Protein AF-B1KE44-F1 (afdb_monomer_lite)

Secondary structure (DSSP, 8-state):
----------HHHHTTSHHHHHHHHHHSSS-HHHHHHHHHHHHHS--SSSHHHHHHHHHHHHS---S-HHHHHHHHHHHHHHHHTT-GGGHHHHHHHHHH---HHHHHHHHHHHHHH-S---PPPP-TT--HHHHHHHHHHHHHT----HHHHHH--TT-BHHHHHHHH-S-SEEEEEEEEEEETTTEEEEEEEEEEEETTTEEEEEEEETTEEEEEEEEEPPS---TTS-HHHHHHHHHHH-S-HHHHHHHHHHHHHHT---HHHHHHHHHHHHHTTT---HHHHHHHHHHHHHHHHT--GGGHHHHHHHHHH-S-HHHHHHHHHHHTT--S-SPPP---

Foldseek 3Di:
DPPPPPPDQDCVVLVVQLVSLQLLLLLLFPDLVSLQVSLQLLLLPPDLDCNSLLSLLVSLVPDDPDPDVSNVNSSLSSLNSLLSSLDLQCLVSLVVCLVPDPDPSSVVSSVNSNVSNDDDDDHHDDCPPPDSVVSNVVSLVQQQPFDFDLVQLVVDDFFDFPRNVCVRRNHANAKGWFWFWDQDPPVGTDIFIWIKGHHPQHWIWTFGQDSSTTTTHDTFGQPPADCVPPDPVLSVLLSQCLYPRLVSVLVSLVVLLVVLVQPVSSLSSLLLSLLVRLRGPDPSNLVSNLSSLVSNLSNLALLSLVSLVVSLVDRNRPSNNVSSVVSSVSHDNPDNHRDHD

pLDDT: mean 88.68, std 12.03, range [31.0, 98.69]

Sequence (341 aa):
MLILLLVTFSTMSLAVEPRNVVFGLLLVSDNAADNKLAAKDLYHLPPESPELLDLAAWVLINSELENNGEQEDTLAWLAKALGASKQVRYRELLLELQSKTSSKKLRRYIKDALKEIGDGQGEAVDLTDFDAEQVKKELTELAANAQVSKKEFLQLSVGASLEDVLTELGQPNSVGQYVRTSFRPFLGNVRLQNLRISYLNAGSMEFSLDKNVWVLKNAYTQSEIDTTDVDPTELALVSQLLSSDYNLVRKSAREAIATKLSNTAALDQVAQRIWELKDIEDKGMGDAMAWLCKVLASSGNGRYHDVLNKIYEQAGNKKIAKYAKSSKRKLSRTEPSFQVQ

Organism: Shewanella woodyi (strain ATCC 51908 / MS32) (NCBI:txid392500)

Structure (mmCIF, N/CA/C/O backbone):
data_AF-B1KE44-F1
#
_entry.id   AF-B1KE44-F1
#
loop_
_atom_site.group_PDB
_atom_site.id
_atom_site.type_symbol
_atom_site.label_atom_id
_atom_site.label_alt_id
_atom_site.label_comp_id
_atom_site.label_asym_id
_atom_site.label_entity_id
_atom_site.label_seq_id
_atom_site.pdbx_PDB_ins_code
_atom_site.Cartn_x
_atom_site.Cartn_y
_atom_site.Cartn_z
_atom_site.occupancy
_atom_site.B_iso_or_equiv
_atom_site.auth_seq_id
_atom_site.auth_comp_id
_atom_site.auth_asym_id
_atom_site.auth_atom_id
_atom_site.pdbx_PDB_model_num
ATOM 1 N N . MET A 1 1 ? 7.254 10.903 45.702 1.00 37.34 1 MET A N 1
ATOM 2 C CA . MET A 1 1 ? 7.995 11.279 44.484 1.00 37.34 1 MET A CA 1
ATOM 3 C C . MET A 1 1 ? 7.489 10.366 43.383 1.00 37.34 1 MET A C 1
ATOM 5 O O . MET A 1 1 ? 7.896 9.215 43.329 1.00 37.34 1 MET A O 1
ATOM 9 N N . LEU A 1 2 ? 6.471 10.817 42.648 1.00 31.81 2 LEU A N 1
ATOM 10 C CA . LEU A 1 2 ? 5.897 10.069 41.532 1.00 31.81 2 LEU A CA 1
ATOM 11 C C . LEU A 1 2 ? 6.915 10.174 40.391 1.00 31.81 2 LEU A C 1
ATOM 13 O O . LEU A 1 2 ? 7.190 11.281 39.933 1.00 31.81 2 LEU A O 1
ATOM 17 N N . ILE A 1 3 ? 7.553 9.066 40.019 1.00 31.00 3 ILE A N 1
ATOM 18 C CA . ILE A 1 3 ? 8.381 9.025 38.813 1.00 31.00 3 ILE A CA 1
ATOM 19 C C . ILE A 1 3 ? 7.388 9.075 37.655 1.00 31.00 3 ILE A C 1
ATOM 21 O O . ILE A 1 3 ? 6.742 8.077 37.351 1.00 31.00 3 ILE A O 1
ATOM 25 N N . LEU A 1 4 ? 7.207 10.266 37.087 1.00 31.47 4 LEU A N 1
ATOM 26 C CA . LEU A 1 4 ? 6.503 10.450 35.828 1.00 31.47 4 LEU A CA 1
ATOM 27 C C . LEU A 1 4 ? 7.424 9.864 34.753 1.00 31.47 4 LEU A C 1
ATOM 29 O O . LEU A 1 4 ? 8.394 10.497 34.338 1.00 31.47 4 LEU A O 1
ATOM 33 N N . LEU A 1 5 ? 7.204 8.597 34.411 1.00 32.28 5 LEU A N 1
ATOM 34 C CA . LEU A 1 5 ? 7.915 7.952 33.320 1.00 32.28 5 LEU A CA 1
ATOM 35 C C . LEU A 1 5 ? 7.296 8.510 32.035 1.00 32.28 5 LEU A C 1
ATOM 37 O O . LEU A 1 5 ? 6.268 8.027 31.580 1.00 32.28 5 LEU A O 1
ATOM 41 N N . LEU A 1 6 ? 7.872 9.594 31.513 1.00 34.56 6 LEU A N 1
ATOM 42 C CA . LEU A 1 6 ? 7.569 10.095 30.175 1.00 34.56 6 LEU A CA 1
ATOM 43 C C . LEU A 1 6 ? 7.938 8.982 29.189 1.00 34.56 6 LEU A C 1
ATOM 45 O O . LEU A 1 6 ? 9.108 8.810 28.847 1.00 34.56 6 LEU A O 1
ATOM 49 N N . VAL A 1 7 ? 6.954 8.178 28.791 1.00 41.16 7 VAL A N 1
ATOM 50 C CA . VAL A 1 7 ? 7.103 7.220 27.697 1.00 41.16 7 VAL A CA 1
ATOM 51 C C . VAL A 1 7 ? 7.095 8.047 26.418 1.00 41.16 7 VAL A C 1
ATOM 53 O O . VAL A 1 7 ? 6.053 8.272 25.812 1.00 41.16 7 VAL A O 1
ATOM 56 N N . THR A 1 8 ? 8.256 8.574 26.031 1.00 50.22 8 THR A N 1
ATOM 57 C CA . THR A 1 8 ? 8.411 9.163 24.702 1.00 50.22 8 THR A CA 1
ATOM 58 C C . THR A 1 8 ? 8.223 8.042 23.693 1.00 50.22 8 THR A C 1
ATOM 60 O O . THR A 1 8 ? 8.936 7.036 23.761 1.00 50.22 8 THR A O 1
ATOM 63 N N . PHE A 1 9 ? 7.255 8.196 22.789 1.00 57.06 9 PHE A N 1
ATOM 64 C CA . PHE A 1 9 ? 7.053 7.272 21.681 1.00 57.06 9 PHE A CA 1
ATOM 65 C C . PHE A 1 9 ? 8.395 7.067 20.973 1.00 57.06 9 PHE A C 1
ATOM 67 O O . PHE A 1 9 ? 8.995 8.021 20.485 1.00 57.06 9 PHE A O 1
ATOM 74 N N . SER A 1 10 ? 8.911 5.841 20.988 1.00 62.12 10 SER A N 1
ATOM 75 C CA . SER A 1 10 ? 10.172 5.509 20.336 1.00 62.12 10 SER A CA 1
ATOM 76 C C . SER A 1 10 ? 9.853 4.578 19.189 1.00 62.12 10 SER A C 1
ATOM 78 O O . SER A 1 10 ? 9.343 3.488 19.401 1.00 62.12 10 SER A O 1
ATOM 80 N N . THR A 1 11 ? 10.165 4.948 17.957 1.00 58.16 11 THR A N 1
ATOM 81 C CA . THR A 1 11 ? 9.978 4.039 16.813 1.00 58.16 11 THR A CA 1
ATOM 82 C C . THR A 1 11 ? 10.780 2.744 16.930 1.00 58.16 11 THR A C 1
ATOM 84 O O . THR A 1 11 ? 10.431 1.751 16.293 1.00 58.16 11 THR A O 1
ATOM 87 N N . MET A 1 12 ? 11.794 2.701 17.803 1.00 60.69 12 MET A N 1
ATOM 88 C CA . MET A 1 12 ? 12.496 1.469 18.163 1.00 60.69 12 MET A CA 1
ATOM 89 C C . MET A 1 12 ? 11.562 0.413 18.771 1.00 60.69 12 MET A C 1
ATOM 91 O O . MET A 1 12 ? 11.812 -0.772 18.572 1.00 60.69 12 MET A O 1
ATOM 95 N N . SER A 1 13 ? 10.481 0.794 19.467 1.00 67.44 13 SER A N 1
ATOM 96 C CA . SER A 1 13 ? 9.507 -0.179 19.982 1.00 67.44 13 SER A CA 1
ATOM 97 C C . SER A 1 13 ? 8.550 -0.691 18.903 1.00 67.44 13 SER A C 1
ATOM 99 O O . SER A 1 13 ? 8.162 -1.854 18.960 1.00 67.44 13 SER A O 1
ATOM 101 N N . LEU A 1 14 ? 8.255 0.097 17.857 1.00 72.38 14 LEU A N 1
ATOM 102 C CA . LEU A 1 14 ? 7.553 -0.412 16.668 1.00 72.38 14 LEU A CA 1
ATOM 103 C C . LEU A 1 14 ? 8.389 -1.458 15.921 1.00 72.38 14 LEU A C 1
ATOM 105 O O . LEU A 1 14 ? 7.839 -2.410 15.381 1.00 72.38 14 LEU A O 1
ATOM 109 N N . ALA A 1 15 ? 9.712 -1.299 15.886 1.00 74.44 15 ALA A N 1
ATOM 110 C CA . ALA A 1 15 ? 10.601 -2.194 15.149 1.00 74.44 15 ALA A CA 1
ATOM 111 C C . ALA A 1 15 ? 10.808 -3.569 15.814 1.00 74.44 15 ALA A C 1
ATOM 113 O O . ALA A 1 15 ? 11.364 -4.462 15.174 1.00 74.44 15 ALA A O 1
ATOM 114 N N . VAL A 1 16 ? 10.362 -3.756 17.066 1.00 80.38 16 VAL A N 1
ATOM 115 C CA . VAL A 1 16 ? 10.451 -5.044 17.782 1.00 80.38 16 VAL A CA 1
ATOM 116 C C . VAL A 1 16 ? 9.678 -6.135 17.044 1.00 80.38 16 VAL A C 1
ATOM 118 O O . VAL A 1 16 ? 10.157 -7.261 16.931 1.00 80.38 16 VAL A O 1
ATOM 121 N N . GLU A 1 17 ? 8.512 -5.794 16.499 1.00 86.06 17 GLU A N 1
ATOM 122 C CA . GLU A 1 17 ? 7.715 -6.695 15.673 1.00 86.06 17 GLU A CA 1
ATOM 123 C C . GLU A 1 17 ? 7.819 -6.262 14.206 1.00 86.06 17 GLU A C 1
ATOM 125 O O . GLU A 1 17 ? 7.324 -5.189 13.848 1.00 86.06 17 GLU A O 1
ATOM 130 N N . PRO A 1 18 ? 8.395 -7.081 13.306 1.00 87.56 18 PRO A N 1
ATOM 131 C CA . PRO A 1 18 ? 8.590 -6.677 11.917 1.00 87.56 18 PRO A CA 1
ATOM 132 C C . PRO A 1 18 ? 7.303 -6.249 11.205 1.00 87.56 18 PRO A C 1
ATOM 134 O O . PRO A 1 18 ? 7.313 -5.322 10.393 1.00 87.56 18 PRO A O 1
ATOM 137 N N . ARG A 1 19 ? 6.181 -6.884 11.560 1.00 92.62 19 ARG A N 1
ATOM 138 C CA . ARG A 1 19 ? 4.838 -6.544 11.086 1.00 92.62 19 ARG A CA 1
ATOM 139 C C . ARG A 1 19 ? 4.460 -5.087 11.381 1.00 92.62 19 ARG A C 1
ATOM 141 O O . ARG A 1 19 ? 3.804 -4.455 10.550 1.00 92.62 19 ARG A O 1
ATOM 148 N N . ASN A 1 20 ? 4.870 -4.543 12.524 1.00 92.12 20 ASN A N 1
ATOM 149 C CA . ASN A 1 20 ? 4.471 -3.202 12.940 1.00 92.12 20 ASN A CA 1
ATOM 150 C C . ASN A 1 20 ? 5.127 -2.115 12.089 1.00 92.12 20 ASN A C 1
ATOM 152 O O . ASN A 1 20 ? 4.510 -1.080 11.855 1.00 92.12 20 ASN A O 1
ATOM 156 N N . VAL A 1 21 ? 6.306 -2.375 11.521 1.00 91.25 21 VAL A N 1
ATOM 157 C CA . VAL A 1 21 ? 6.917 -1.482 10.526 1.00 91.25 21 VAL A CA 1
ATOM 158 C C . VAL A 1 21 ? 6.076 -1.443 9.247 1.00 91.25 21 VAL A C 1
ATOM 160 O O . VAL A 1 21 ? 5.762 -0.363 8.747 1.00 91.25 21 VAL A O 1
ATOM 163 N N . VAL A 1 22 ? 5.633 -2.604 8.750 1.00 94.75 22 VAL A N 1
ATOM 164 C CA . VAL A 1 22 ? 4.806 -2.710 7.533 1.00 94.75 22 VAL A CA 1
ATOM 165 C C . VAL A 1 22 ? 3.495 -1.938 7.676 1.00 94.75 22 VAL A C 1
ATOM 167 O O . VAL A 1 22 ? 3.142 -1.134 6.810 1.00 94.75 22 VAL A O 1
ATOM 170 N N . PHE A 1 23 ? 2.768 -2.155 8.771 1.00 95.94 23 PHE A N 1
ATOM 171 C CA . PHE A 1 23 ? 1.489 -1.479 8.990 1.00 95.94 23 PHE A CA 1
ATOM 172 C C . PHE A 1 23 ? 1.649 -0.044 9.491 1.00 95.94 23 PHE A C 1
ATOM 174 O O . PHE A 1 23 ? 0.801 0.790 9.184 1.00 95.94 23 PHE A O 1
ATOM 181 N N . GLY A 1 24 ? 2.763 0.281 10.149 1.00 94.50 24 GLY A N 1
ATOM 182 C CA . GLY A 1 24 ? 3.144 1.653 10.467 1.00 94.50 24 GLY A CA 1
ATOM 183 C C . GLY A 1 24 ? 3.327 2.492 9.204 1.00 94.50 24 GLY A C 1
ATOM 184 O O . GLY A 1 24 ? 2.716 3.552 9.092 1.00 94.50 24 GLY A O 1
ATOM 185 N N . LEU A 1 25 ? 4.064 1.981 8.209 1.00 93.00 25 LEU A N 1
ATOM 186 C CA . LEU A 1 25 ? 4.240 2.632 6.900 1.00 93.00 25 LEU A CA 1
ATOM 187 C C . LEU A 1 25 ? 2.903 2.871 6.183 1.00 93.00 25 LEU A C 1
ATOM 189 O O . LEU A 1 25 ? 2.696 3.923 5.582 1.00 93.00 25 LEU A O 1
ATOM 193 N N . LEU A 1 26 ? 1.972 1.917 6.272 1.00 94.88 26 LEU A N 1
ATOM 194 C CA . LEU A 1 26 ? 0.623 2.072 5.724 1.00 94.88 26 LEU A CA 1
ATOM 195 C C . LEU A 1 26 ? -0.211 3.118 6.480 1.00 94.88 26 LEU A C 1
ATOM 197 O O . LEU A 1 26 ? -1.025 3.797 5.857 1.00 94.88 26 LEU A O 1
ATOM 201 N N . LEU A 1 27 ? -0.037 3.264 7.797 1.00 94.75 27 LEU A N 1
ATOM 202 C CA . LEU A 1 27 ? -0.735 4.273 8.604 1.00 94.75 27 LEU A CA 1
ATOM 203 C C . LEU A 1 27 ? -0.241 5.696 8.324 1.00 94.75 27 LEU A C 1
ATOM 205 O O . LEU A 1 27 ? -1.063 6.600 8.256 1.00 94.75 27 LEU A O 1
ATOM 209 N N . VAL A 1 28 ? 1.065 5.894 8.122 1.00 91.69 28 VAL A N 1
ATOM 210 C CA . VAL A 1 28 ? 1.658 7.216 7.810 1.00 91.69 28 VAL A CA 1
ATOM 211 C C . VAL A 1 28 ? 1.646 7.564 6.315 1.00 91.69 28 VAL A C 1
ATOM 213 O O . VAL A 1 28 ? 2.171 8.602 5.905 1.00 91.69 28 VAL A O 1
ATOM 216 N N . SER A 1 29 ? 1.086 6.685 5.480 1.00 89.75 29 SER A N 1
ATOM 217 C CA . SER A 1 29 ? 0.874 6.950 4.056 1.00 89.75 29 SER A CA 1
ATOM 218 C C . SER A 1 29 ? -0.165 8.055 3.874 1.00 89.75 29 SER A C 1
ATOM 220 O O . SER A 1 29 ? -1.203 8.051 4.533 1.00 89.75 29 SER A O 1
ATOM 222 N N . ASP A 1 30 ? 0.050 8.936 2.897 1.00 86.12 30 ASP A N 1
ATOM 223 C CA . ASP A 1 30 ? -0.909 9.991 2.531 1.00 86.12 30 ASP A CA 1
ATOM 224 C C . ASP A 1 30 ? -2.118 9.429 1.740 1.00 86.12 30 ASP A C 1
ATOM 226 O O . ASP A 1 30 ? -2.941 10.165 1.191 1.00 86.12 30 ASP A O 1
ATOM 230 N N . ASN A 1 31 ? -2.217 8.100 1.626 1.00 85.94 31 ASN A N 1
ATOM 231 C CA . ASN A 1 31 ? -3.275 7.387 0.928 1.00 85.94 31 ASN A CA 1
ATOM 232 C C . ASN A 1 31 ? -4.273 6.766 1.917 1.00 85.94 31 ASN A C 1
ATOM 234 O O . ASN A 1 31 ? -4.004 5.738 2.542 1.00 85.94 31 ASN A O 1
ATOM 238 N N . ALA A 1 32 ? -5.487 7.318 1.949 1.00 89.00 32 ALA A N 1
ATOM 239 C CA . ALA A 1 32 ? -6.596 6.852 2.785 1.00 89.00 32 ALA A CA 1
ATOM 240 C C . ALA A 1 32 ? -6.859 5.342 2.688 1.00 89.00 32 ALA A C 1
ATOM 242 O O . ALA A 1 32 ? -7.257 4.697 3.663 1.00 89.00 32 ALA A O 1
ATOM 243 N N . ALA A 1 33 ? -6.669 4.758 1.505 1.00 88.62 33 ALA A N 1
ATOM 244 C CA . ALA A 1 33 ? -6.924 3.347 1.294 1.00 88.62 33 ALA A CA 1
ATOM 245 C C . ALA A 1 33 ? -5.797 2.456 1.864 1.00 88.62 33 ALA A C 1
ATOM 247 O O . ALA A 1 33 ? -6.080 1.322 2.254 1.00 88.62 33 ALA A O 1
ATOM 248 N N . ASP A 1 34 ? -4.567 2.970 1.978 1.00 92.56 34 ASP A N 1
ATOM 249 C CA . ASP A 1 34 ? -3.465 2.296 2.677 1.00 92.56 34 ASP A CA 1
ATOM 250 C C . ASP A 1 34 ? -3.706 2.334 4.189 1.00 92.56 34 ASP A C 1
ATOM 252 O O . ASP A 1 34 ? -3.675 1.286 4.839 1.00 92.56 34 ASP A O 1
ATOM 256 N N . ASN A 1 35 ? -4.094 3.495 4.738 1.00 94.44 35 ASN A N 1
ATOM 257 C CA . ASN A 1 35 ? -4.435 3.598 6.162 1.00 94.44 35 ASN A CA 1
ATOM 258 C C . ASN A 1 35 ? -5.587 2.646 6.520 1.00 94.44 35 ASN A C 1
ATOM 260 O O . ASN A 1 35 ? -5.585 1.999 7.565 1.00 94.44 35 ASN A O 1
ATOM 264 N N . LYS A 1 36 ? -6.571 2.502 5.624 1.00 94.25 36 LYS A N 1
ATOM 265 C CA . LYS A 1 36 ? -7.680 1.557 5.793 1.00 94.25 36 LYS A CA 1
ATOM 266 C C . LYS A 1 36 ? -7.226 0.102 5.772 1.00 94.25 36 LYS A C 1
ATOM 268 O O . LYS A 1 36 ? -7.811 -0.718 6.479 1.00 94.25 36 LYS A O 1
ATOM 273 N N . LEU A 1 37 ? -6.243 -0.241 4.941 1.00 94.88 37 LEU A N 1
ATOM 274 C CA . LEU A 1 37 ? -5.676 -1.586 4.912 1.00 94.88 37 LEU A CA 1
ATOM 275 C C . LEU A 1 37 ? -5.014 -1.912 6.256 1.00 94.88 37 LEU A C 1
ATOM 277 O O . LEU A 1 37 ? -5.295 -2.972 6.812 1.00 94.88 37 LEU A O 1
ATOM 281 N N . ALA A 1 38 ? -4.239 -0.975 6.810 1.00 96.69 38 ALA A N 1
ATOM 282 C CA . ALA A 1 38 ? -3.664 -1.107 8.147 1.00 96.69 38 ALA A CA 1
ATOM 283 C C . ALA A 1 38 ? -4.729 -1.178 9.246 1.00 96.69 38 ALA A C 1
ATOM 285 O O . ALA A 1 38 ? -4.676 -2.041 10.112 1.00 96.69 38 ALA A O 1
ATOM 286 N N . ALA A 1 39 ? -5.768 -0.348 9.177 1.00 97.50 39 ALA A N 1
ATOM 287 C CA . ALA A 1 39 ? -6.862 -0.396 10.140 1.00 97.50 39 ALA A CA 1
ATOM 288 C C . ALA A 1 39 ? -7.613 -1.742 10.122 1.00 97.50 39 ALA A C 1
ATOM 290 O O . ALA A 1 39 ? -8.046 -2.240 11.160 1.00 97.50 39 ALA A O 1
ATOM 291 N N . LYS A 1 40 ? -7.774 -2.362 8.946 1.00 96.06 40 LYS A N 1
ATOM 292 C CA . LYS A 1 40 ? -8.352 -3.710 8.834 1.00 96.06 40 LYS A CA 1
ATOM 293 C C . LYS A 1 40 ? -7.452 -4.768 9.450 1.00 96.06 40 LYS A C 1
ATOM 295 O O . LYS A 1 40 ? -7.961 -5.657 10.125 1.00 96.06 40 LYS A O 1
ATOM 300 N N . ASP A 1 41 ? -6.154 -4.674 9.199 1.00 96.56 41 ASP A N 1
ATOM 301 C CA . ASP A 1 41 ? -5.161 -5.533 9.825 1.00 96.56 41 ASP A CA 1
ATOM 302 C C . ASP A 1 41 ? -5.248 -5.433 11.358 1.00 96.56 41 ASP A C 1
ATOM 304 O O . ASP A 1 41 ? -5.548 -6.431 12.004 1.00 96.56 41 ASP A O 1
ATOM 308 N N . LEU A 1 42 ? -5.171 -4.226 11.921 1.00 97.62 42 LEU A N 1
ATOM 309 C CA . LEU A 1 42 ? -5.296 -3.979 13.363 1.00 97.62 42 LEU A CA 1
ATOM 310 C C . LEU A 1 42 ? -6.633 -4.433 13.964 1.00 97.62 42 LEU A C 1
ATOM 312 O O . LEU A 1 42 ? -6.689 -4.847 15.116 1.00 97.62 42 LEU A O 1
ATOM 316 N N . TYR A 1 43 ? -7.725 -4.370 13.203 1.00 97.62 43 TYR A N 1
ATOM 317 C CA . TYR A 1 43 ? -9.021 -4.881 13.652 1.00 97.62 43 TYR A CA 1
ATOM 318 C C . TYR A 1 43 ? -9.047 -6.413 13.756 1.00 97.62 43 TYR A C 1
ATOM 320 O O . TYR A 1 43 ? -9.642 -6.961 14.682 1.00 97.62 43 TYR A O 1
ATOM 328 N N . HIS A 1 44 ? -8.451 -7.108 12.785 1.00 96.12 44 HIS A N 1
ATOM 329 C CA . HIS A 1 44 ? -8.443 -8.573 12.731 1.00 96.12 44 HIS A CA 1
ATOM 330 C C . HIS A 1 44 ? -7.329 -9.203 13.575 1.00 96.12 44 HIS A C 1
ATOM 332 O O . HIS A 1 44 ? -7.461 -10.349 14.003 1.00 96.12 44 HIS A O 1
ATOM 338 N N . LEU A 1 45 ? -6.253 -8.453 13.784 1.00 95.62 45 LEU A N 1
ATOM 339 C CA . LEU A 1 45 ? -5.011 -8.844 14.433 1.00 95.62 45 LEU A CA 1
ATOM 340 C C . LEU A 1 45 ? -4.501 -7.672 15.296 1.00 95.62 45 LEU A C 1
ATOM 342 O O . LEU A 1 45 ? -3.493 -7.041 14.954 1.00 95.62 45 LEU A O 1
ATOM 346 N N . PRO A 1 46 ? -5.212 -7.310 16.377 1.00 95.44 46 PRO A N 1
ATOM 347 C CA . PRO A 1 46 ? -4.772 -6.226 17.245 1.00 95.44 46 PRO A CA 1
ATOM 348 C C . PRO A 1 46 ? -3.445 -6.607 17.923 1.00 95.44 46 PRO A C 1
ATOM 350 O O . PRO A 1 46 ? -3.373 -7.691 18.504 1.00 95.44 46 PRO A O 1
ATOM 353 N N . PRO A 1 47 ? -2.403 -5.756 17.856 1.00 93.12 47 PRO A N 1
ATOM 354 C CA . PRO A 1 47 ? -1.166 -5.995 18.587 1.00 93.12 47 PRO A CA 1
ATOM 355 C C . PRO A 1 47 ? -1.422 -5.886 20.094 1.00 93.12 47 PRO A C 1
ATOM 357 O O . PRO A 1 47 ? -2.286 -5.124 20.542 1.00 93.12 47 PRO A O 1
ATOM 360 N N . GLU A 1 48 ? -0.667 -6.654 20.879 1.00 89.69 48 GLU A N 1
ATOM 361 C CA . GLU A 1 48 ? -0.704 -6.533 22.340 1.00 89.69 48 GLU A CA 1
ATOM 362 C C . GLU A 1 48 ? -0.086 -5.207 22.787 1.00 89.69 48 GLU A C 1
ATOM 364 O O . GLU A 1 48 ? -0.612 -4.536 23.678 1.00 89.69 48 GLU A O 1
ATOM 369 N N . SER A 1 49 ? 1.009 -4.813 22.137 1.00 89.31 49 SER A N 1
ATOM 370 C CA . SER A 1 49 ? 1.707 -3.572 22.424 1.00 89.31 49 SER A CA 1
ATOM 371 C C . SER A 1 49 ? 0.946 -2.361 21.842 1.00 89.31 49 SER A C 1
ATOM 373 O O . SER A 1 49 ? 0.328 -2.452 20.773 1.00 89.31 49 SER A O 1
ATOM 375 N N . PRO A 1 50 ? 0.900 -1.221 22.556 1.00 91.75 50 PRO A N 1
ATOM 376 C CA . PRO A 1 50 ? 0.044 -0.095 22.186 1.00 91.75 50 PRO A CA 1
ATOM 377 C C . PRO A 1 50 ? 0.587 0.752 21.032 1.00 91.75 50 PRO A C 1
ATOM 379 O O . PRO A 1 50 ? -0.153 1.545 20.471 1.00 91.75 50 PRO A O 1
ATOM 382 N N . GLU A 1 51 ? 1.851 0.631 20.644 1.00 90.44 51 GLU A N 1
ATOM 383 C CA . GLU A 1 51 ? 2.538 1.645 19.836 1.00 90.44 51 GLU A CA 1
ATOM 384 C C . GLU A 1 51 ? 1.943 1.803 18.435 1.00 90.44 51 GLU A C 1
ATOM 386 O O . GLU A 1 51 ? 1.713 2.916 17.959 1.00 90.44 51 GLU A O 1
ATOM 391 N N . LEU A 1 52 ? 1.640 0.691 17.764 1.00 93.88 52 LEU A N 1
ATOM 392 C CA . LEU A 1 52 ? 1.025 0.748 16.439 1.00 93.88 52 LEU A CA 1
ATOM 393 C C . LEU A 1 52 ? -0.431 1.244 16.513 1.00 93.88 52 LEU A C 1
ATOM 395 O O . LEU A 1 52 ? -0.917 1.911 15.597 1.00 93.88 52 LEU A O 1
ATOM 399 N N . LEU A 1 53 ? -1.121 0.949 17.616 1.00 96.00 53 LEU A N 1
ATOM 400 C CA . LEU A 1 53 ? -2.474 1.434 17.881 1.00 96.00 53 LEU A CA 1
ATOM 401 C C . LEU A 1 53 ? -2.480 2.920 18.275 1.00 96.00 53 LEU A C 1
ATOM 403 O O . LEU A 1 53 ? -3.402 3.632 17.894 1.00 96.00 53 LEU A O 1
ATOM 407 N N . ASP A 1 54 ? -1.446 3.413 18.955 1.00 94.69 54 ASP A N 1
ATOM 408 C CA . ASP A 1 54 ? -1.248 4.832 19.258 1.00 94.69 54 ASP A CA 1
ATOM 409 C C . ASP A 1 54 ? -1.033 5.628 17.968 1.00 94.69 54 ASP A C 1
ATOM 411 O O . ASP A 1 54 ? -1.682 6.653 17.765 1.00 94.69 54 ASP A O 1
ATOM 415 N N . LEU A 1 55 ? -0.222 5.106 17.039 1.00 94.62 55 LEU A N 1
ATOM 416 C CA . LEU A 1 55 ? -0.096 5.679 15.699 1.00 94.62 55 LEU A CA 1
ATOM 417 C C . LEU A 1 55 ? -1.447 5.670 14.960 1.00 94.62 55 LEU A C 1
ATOM 419 O O . LEU A 1 55 ? -1.836 6.675 14.368 1.00 94.62 55 LEU A O 1
ATOM 423 N N . ALA A 1 56 ? -2.214 4.577 15.029 1.00 96.81 56 ALA A N 1
ATOM 424 C CA . ALA A 1 56 ? -3.554 4.522 14.437 1.00 96.81 56 ALA A CA 1
ATOM 425 C C . ALA A 1 56 ? -4.530 5.531 15.075 1.00 96.81 56 ALA A C 1
ATOM 427 O O . ALA A 1 56 ? -5.351 6.128 14.372 1.00 96.81 56 ALA A O 1
ATOM 428 N N . ALA A 1 57 ? -4.437 5.748 16.390 1.00 96.88 57 ALA A N 1
ATOM 429 C CA . ALA A 1 57 ? -5.215 6.743 17.117 1.00 96.88 57 ALA A CA 1
ATOM 430 C C . ALA A 1 57 ? -4.826 8.171 16.716 1.00 96.88 57 ALA A C 1
ATOM 432 O O . ALA A 1 57 ? -5.710 8.998 16.488 1.00 96.88 57 ALA A O 1
ATOM 433 N N . TRP A 1 58 ? -3.530 8.439 16.542 1.00 95.06 58 TRP A N 1
ATOM 434 C CA . TRP A 1 58 ? -3.038 9.712 16.027 1.00 95.06 58 TRP A CA 1
ATOM 435 C C . TRP A 1 58 ? -3.564 9.989 14.616 1.00 95.06 58 TRP A C 1
ATOM 437 O O . TRP A 1 58 ? -4.112 11.066 14.371 1.00 95.06 58 TRP A O 1
ATOM 447 N N . VAL A 1 59 ? -3.493 9.003 13.712 1.00 94.56 59 VAL A N 1
ATOM 448 C CA . VAL A 1 59 ? -4.037 9.125 12.347 1.00 94.56 59 VAL A CA 1
ATOM 449 C C . VAL A 1 59 ? -5.543 9.392 12.390 1.00 94.56 59 VAL A C 1
ATOM 451 O O . VAL A 1 59 ? -6.037 10.238 11.646 1.00 94.56 59 VAL A O 1
ATOM 454 N N . LEU A 1 60 ? -6.283 8.723 13.280 1.00 95.88 60 LEU A N 1
ATOM 455 C CA . LEU A 1 60 ? -7.729 8.901 13.424 1.00 95.88 60 LEU A CA 1
ATOM 456 C C . LEU A 1 60 ? -8.123 10.344 13.787 1.00 95.88 60 LEU A C 1
ATOM 458 O O . LEU A 1 60 ? -9.119 10.837 13.256 1.00 95.88 60 LEU A O 1
ATOM 462 N N . ILE A 1 61 ? -7.380 11.008 14.680 1.00 93.44 61 ILE A N 1
ATOM 463 C CA . ILE A 1 61 ? -7.732 12.356 15.166 1.00 93.44 61 ILE A CA 1
ATOM 464 C C . ILE A 1 61 ? -7.129 13.495 14.335 1.00 93.44 61 ILE A C 1
ATOM 466 O O . ILE A 1 61 ? -7.679 14.594 14.358 1.00 93.44 61 ILE A O 1
ATOM 470 N N . ASN A 1 62 ? -6.043 13.244 13.597 1.00 90.44 62 ASN A N 1
ATOM 471 C CA . ASN A 1 62 ? -5.374 14.251 12.760 1.00 90.44 62 ASN A CA 1
ATOM 472 C C . ASN A 1 62 ? -5.774 14.190 11.282 1.00 90.44 62 ASN A C 1
ATOM 474 O O . ASN A 1 62 ? -5.439 15.083 10.510 1.00 90.44 62 ASN A O 1
ATOM 478 N N . SER A 1 63 ? -6.510 13.160 10.870 1.00 84.88 63 SER A N 1
ATOM 479 C CA . SER A 1 63 ? -7.047 13.089 9.517 1.00 84.88 63 SER A CA 1
ATOM 480 C C . SER A 1 63 ? -8.186 14.086 9.312 1.00 84.88 63 SER A C 1
ATOM 482 O O . SER A 1 63 ? -9.229 13.999 9.966 1.00 84.88 63 SER A O 1
ATOM 484 N N . GLU A 1 64 ? -8.044 14.976 8.332 1.00 75.94 64 GLU A N 1
ATOM 485 C CA . GLU A 1 64 ? -9.149 15.833 7.916 1.00 75.94 64 GLU A CA 1
ATOM 486 C C . GLU A 1 64 ? -10.292 14.988 7.333 1.00 75.94 64 GLU A C 1
ATOM 488 O O . GLU A 1 64 ? -10.108 14.154 6.442 1.00 75.94 64 GLU A O 1
ATOM 493 N N . LEU A 1 65 ? -11.510 15.209 7.833 1.00 64.88 65 LEU A N 1
ATOM 494 C CA . LEU A 1 65 ? -12.725 14.695 7.209 1.00 64.88 65 LEU A CA 1
ATOM 495 C C . LEU A 1 65 ? -12.993 15.494 5.931 1.00 64.88 65 LEU A C 1
ATOM 497 O O . LEU A 1 65 ? -13.807 16.418 5.913 1.00 64.88 65 LEU A O 1
ATOM 501 N N . GLU A 1 66 ? -12.310 15.139 4.848 1.00 63.56 66 GLU A N 1
ATOM 502 C CA . GLU A 1 66 ? -12.698 15.612 3.527 1.00 63.56 66 GLU A CA 1
ATOM 503 C C . GLU A 1 66 ? -14.120 15.126 3.191 1.00 63.56 66 GLU A C 1
ATOM 505 O O . GLU A 1 66 ? -14.565 14.070 3.648 1.00 63.56 66 GLU A O 1
ATOM 510 N N . ASN A 1 67 ? -14.836 15.850 2.323 1.00 58.16 67 ASN A N 1
ATOM 511 C CA . ASN A 1 67 ? -16.127 15.419 1.758 1.00 58.16 67 ASN A CA 1
ATOM 512 C C . ASN A 1 67 ? -15.964 14.249 0.761 1.00 58.16 67 ASN A C 1
ATOM 514 O O . ASN A 1 67 ? -16.567 14.230 -0.314 1.00 58.16 67 ASN A O 1
ATOM 518 N N . ASN A 1 68 ? -15.125 13.272 1.091 1.00 70.31 68 ASN A N 1
ATOM 519 C CA . ASN A 1 68 ? -14.901 12.069 0.323 1.00 70.31 68 ASN A CA 1
ATOM 520 C C . ASN A 1 68 ? -15.319 10.861 1.196 1.00 70.31 68 ASN A C 1
ATOM 522 O O . ASN A 1 68 ? -14.973 10.742 2.370 1.00 70.31 68 ASN A O 1
ATOM 526 N N . GLY A 1 69 ? -16.158 9.976 0.648 1.00 81.62 69 GLY A N 1
ATOM 527 C CA . GLY A 1 69 ? -16.707 8.841 1.407 1.00 81.62 69 GLY A CA 1
ATOM 528 C C . GLY A 1 69 ? -15.677 7.753 1.739 1.00 81.62 69 GLY A C 1
ATOM 529 O O . GLY A 1 69 ? -15.977 6.844 2.512 1.00 81.62 69 GLY A O 1
ATOM 530 N N . GLU A 1 70 ? -14.487 7.822 1.142 1.00 85.06 70 GLU A N 1
ATOM 531 C CA . GLU A 1 70 ? -13.385 6.889 1.375 1.00 85.06 70 GLU A CA 1
ATOM 532 C C . GLU A 1 70 ? -12.698 7.179 2.708 1.00 85.06 70 GLU A C 1
ATOM 534 O O . GLU A 1 70 ? -12.588 6.270 3.527 1.00 85.06 70 GLU A O 1
ATOM 539 N N . GLN A 1 71 ? -12.374 8.444 2.974 1.00 88.94 71 GLN A N 1
ATOM 540 C CA . GLN A 1 71 ? -11.781 8.905 4.222 1.00 88.94 71 GLN A CA 1
ATOM 541 C C . GLN A 1 71 ? -12.697 8.615 5.410 1.00 88.94 71 GLN A C 1
ATOM 543 O O . GLN A 1 71 ? -12.261 8.045 6.405 1.00 88.94 71 GLN A O 1
ATOM 548 N N . GLU A 1 72 ? -13.997 8.910 5.297 1.00 92.06 72 GLU A N 1
ATOM 549 C CA . GLU A 1 72 ? -14.962 8.584 6.356 1.00 92.06 72 GLU A CA 1
ATOM 550 C C . GLU A 1 72 ? -15.002 7.070 6.653 1.00 92.06 72 GLU A C 1
ATOM 552 O O . GLU A 1 72 ? -15.157 6.654 7.803 1.00 92.06 72 GLU A O 1
ATOM 557 N N . ASP A 1 73 ? -14.858 6.221 5.627 1.00 92.69 73 ASP A N 1
ATOM 558 C CA . ASP A 1 73 ? -14.760 4.772 5.817 1.00 92.69 73 ASP A CA 1
ATOM 559 C C . ASP A 1 73 ? -13.435 4.360 6.467 1.00 92.69 73 ASP A C 1
ATOM 561 O O . ASP A 1 73 ? -13.437 3.496 7.340 1.00 92.69 73 ASP A O 1
ATOM 565 N N . THR A 1 74 ? -12.323 4.985 6.085 1.00 94.88 74 THR A N 1
ATOM 566 C CA . THR A 1 74 ? -11.006 4.780 6.700 1.00 94.88 74 THR A CA 1
ATOM 567 C C . THR A 1 74 ? -11.028 5.109 8.193 1.00 94.88 74 THR A C 1
ATOM 569 O O . THR A 1 74 ? -10.663 4.256 9.002 1.00 94.88 74 THR A O 1
ATOM 572 N N . LEU A 1 75 ? -11.549 6.277 8.586 1.00 96.25 75 LEU A N 1
ATOM 573 C CA . LEU A 1 75 ? -11.652 6.668 10.000 1.00 96.25 75 LEU A CA 1
ATOM 574 C C . LEU A 1 75 ? -12.567 5.734 10.794 1.00 96.25 75 LEU A C 1
ATOM 576 O O . LEU A 1 75 ? -12.280 5.393 11.941 1.00 96.25 75 LEU A O 1
ATOM 580 N N . ALA A 1 76 ? -13.652 5.261 10.177 1.00 97.00 76 ALA A N 1
ATOM 581 C CA . ALA A 1 76 ? -14.504 4.250 10.788 1.00 97.00 76 ALA A CA 1
ATOM 582 C C . ALA A 1 76 ? -13.745 2.941 11.063 1.00 97.00 76 ALA A C 1
ATOM 584 O O . ALA A 1 76 ? -13.937 2.340 12.119 1.00 97.00 76 ALA A O 1
ATOM 585 N N . TRP A 1 77 ? -12.883 2.494 10.144 1.00 97.94 77 TRP A N 1
ATOM 586 C CA . TRP A 1 77 ? -12.045 1.313 10.363 1.00 97.94 77 TRP A CA 1
ATOM 587 C C . TRP A 1 77 ? -10.990 1.528 11.447 1.00 97.94 77 TRP A C 1
ATOM 589 O O . TRP A 1 77 ? -10.794 0.621 12.251 1.00 97.94 77 TRP A O 1
ATOM 599 N N . LEU A 1 78 ? -10.369 2.708 11.523 1.00 98.44 78 LEU A N 1
ATOM 600 C CA . LEU A 1 78 ? -9.423 3.034 12.597 1.00 98.44 78 LEU A CA 1
ATOM 601 C C . LEU A 1 78 ? -10.111 2.994 13.968 1.00 98.44 78 LEU A C 1
ATOM 603 O O . LEU A 1 78 ? -9.632 2.321 14.874 1.00 98.44 78 LEU A O 1
ATOM 607 N N . ALA A 1 79 ? -11.296 3.600 14.101 1.00 98.50 79 ALA A N 1
ATOM 608 C CA . ALA A 1 79 ? -12.078 3.511 15.335 1.00 98.50 79 ALA A CA 1
ATOM 609 C C . ALA A 1 79 ? -12.408 2.052 15.705 1.00 98.50 79 ALA A C 1
ATOM 611 O O . ALA A 1 79 ? -12.285 1.660 16.864 1.00 98.50 79 ALA A O 1
ATOM 612 N N . LYS A 1 80 ? -12.779 1.220 14.721 1.00 98.56 80 LYS A N 1
ATOM 613 C CA . LYS A 1 80 ? -13.016 -0.215 14.947 1.00 98.56 80 LYS A CA 1
ATOM 614 C C . LYS A 1 80 ? -11.765 -0.953 15.418 1.00 98.56 80 LYS A C 1
ATOM 616 O O . LYS A 1 80 ? -11.895 -1.821 16.274 1.00 98.56 80 LYS A O 1
ATOM 621 N N . ALA A 1 81 ? -10.598 -0.642 14.860 1.00 98.56 81 ALA A N 1
ATOM 622 C CA . ALA A 1 81 ? -9.331 -1.247 15.259 1.00 98.56 81 ALA A CA 1
ATOM 623 C C . ALA A 1 81 ? -9.008 -0.958 16.732 1.00 98.56 81 ALA A C 1
ATOM 625 O O . ALA A 1 81 ? -8.738 -1.886 17.491 1.00 98.56 81 ALA A O 1
ATOM 626 N N . LEU A 1 82 ? -9.153 0.304 17.157 1.00 98.56 82 LEU A N 1
ATOM 627 C CA . LEU A 1 82 ? -8.990 0.691 18.564 1.00 98.56 82 LEU A CA 1
ATOM 628 C C . LEU A 1 82 ? -10.006 -0.008 19.479 1.00 98.56 82 LEU A C 1
ATOM 630 O O . LEU A 1 82 ? -9.675 -0.390 20.593 1.00 98.56 82 LEU A O 1
ATOM 634 N N . GLY A 1 83 ? -11.241 -0.214 19.011 1.00 98.31 83 GLY A N 1
ATOM 635 C CA . GLY A 1 83 ? -12.239 -0.995 19.744 1.00 98.31 83 GLY A CA 1
ATOM 636 C C . GLY A 1 83 ? -11.856 -2.470 19.900 1.00 98.31 83 GLY A C 1
ATOM 637 O O . GLY A 1 83 ? -11.953 -3.029 20.989 1.00 98.31 83 GLY A O 1
ATOM 638 N N . ALA A 1 84 ? -11.395 -3.098 18.816 1.00 98.12 84 ALA A N 1
ATOM 639 C CA . ALA A 1 84 ? -11.037 -4.516 18.785 1.00 98.12 84 ALA A CA 1
ATOM 640 C C . ALA A 1 84 ? -9.818 -4.860 19.653 1.00 98.12 84 ALA A C 1
ATOM 642 O O . ALA A 1 84 ? -9.733 -5.988 20.138 1.00 98.12 84 ALA A O 1
ATOM 643 N N . SER A 1 85 ? -8.918 -3.899 19.893 1.00 97.38 85 SER A N 1
ATOM 644 C CA . SER A 1 85 ? -7.788 -4.082 20.811 1.00 97.38 85 SER A CA 1
ATOM 645 C C . SER A 1 85 ? -8.214 -4.194 22.277 1.00 97.38 85 SER A C 1
ATOM 647 O O . SER A 1 85 ? -7.459 -4.717 23.092 1.00 97.38 85 SER A O 1
ATOM 649 N N . LYS A 1 86 ? -9.418 -3.709 22.624 1.00 97.06 86 LYS A N 1
ATOM 650 C CA . LYS A 1 86 ? -9.960 -3.656 23.995 1.00 97.06 86 LYS A CA 1
ATOM 651 C C . LYS A 1 86 ? -9.076 -2.890 24.986 1.00 97.06 86 LYS A C 1
ATOM 653 O O . LYS A 1 86 ? -9.237 -3.028 26.198 1.00 97.06 86 LYS A O 1
ATOM 658 N N . GLN A 1 87 ? -8.154 -2.066 24.494 1.00 96.12 87 GLN A N 1
ATOM 659 C CA . GLN A 1 87 ? -7.266 -1.298 25.353 1.00 96.12 87 GLN A CA 1
ATOM 660 C C . GLN A 1 87 ? -7.976 -0.034 25.854 1.00 96.12 87 GLN A C 1
ATOM 662 O O . GLN A 1 87 ? -8.317 0.868 25.088 1.00 96.12 87 GLN A O 1
ATOM 667 N N . VAL A 1 88 ? -8.166 0.044 27.173 1.00 96.75 88 VAL A N 1
ATOM 668 C CA . VAL A 1 88 ? -8.897 1.132 27.851 1.00 96.75 88 VAL A CA 1
ATOM 669 C C . VAL A 1 88 ? -8.289 2.516 27.592 1.00 96.75 88 VAL A C 1
ATOM 671 O O . VAL A 1 88 ? -9.026 3.501 27.570 1.00 96.75 88 VAL A O 1
ATOM 674 N N . ARG A 1 89 ? -6.983 2.596 27.304 1.00 96.00 89 ARG A N 1
ATOM 675 C CA . ARG A 1 89 ? -6.258 3.848 27.016 1.00 96.00 89 ARG A CA 1
ATOM 676 C C . ARG A 1 89 ? -6.874 4.699 25.901 1.00 96.00 89 ARG A C 1
ATOM 678 O O . ARG A 1 89 ? -6.768 5.920 25.930 1.00 96.00 89 ARG A O 1
ATOM 685 N N . TYR A 1 90 ? -7.565 4.079 24.940 1.00 97.69 90 TYR A N 1
ATOM 686 C CA . TYR A 1 90 ? -8.178 4.781 23.804 1.00 97.69 90 TYR A CA 1
ATOM 687 C C . TYR A 1 90 ? -9.571 5.348 24.102 1.00 97.69 90 TYR A C 1
ATOM 689 O O . TYR A 1 90 ? -10.152 6.045 23.268 1.00 97.69 90 TYR A O 1
ATOM 697 N N . ARG A 1 91 ? -10.141 5.051 25.275 1.00 97.44 91 ARG A N 1
ATOM 698 C CA . ARG A 1 91 ? -11.534 5.373 25.596 1.00 97.44 91 ARG A CA 1
ATOM 699 C C . ARG A 1 91 ? -11.801 6.877 25.640 1.00 97.44 91 ARG A C 1
ATOM 701 O O . ARG A 1 91 ? -12.794 7.325 25.070 1.00 97.44 91 ARG A O 1
ATOM 708 N N . GLU A 1 92 ? -10.943 7.651 26.303 1.00 96.44 92 GLU A N 1
ATOM 709 C CA . GLU A 1 92 ? -11.126 9.105 26.437 1.00 96.44 92 GLU A CA 1
ATOM 710 C C . GLU A 1 92 ? -11.018 9.815 25.086 1.00 96.44 92 GLU A C 1
ATOM 712 O O . GLU A 1 92 ? -11.917 10.575 24.724 1.00 96.44 92 GLU A O 1
ATOM 717 N N . LEU A 1 93 ? -10.006 9.461 24.288 1.00 97.00 93 LEU A N 1
ATOM 718 C CA . LEU A 1 93 ? -9.837 9.942 22.915 1.00 97.00 93 LEU A CA 1
ATOM 719 C C . LEU A 1 93 ? -11.084 9.669 22.062 1.00 97.00 93 LEU A C 1
ATOM 721 O O . LEU A 1 93 ? -11.574 10.551 21.354 1.00 97.00 93 LEU A O 1
ATOM 725 N N . LEU A 1 94 ? -11.640 8.456 22.142 1.00 98.00 94 LEU A N 1
ATOM 726 C CA . LEU A 1 94 ? -12.846 8.089 21.400 1.00 98.00 94 LEU A CA 1
ATOM 727 C C . LEU A 1 94 ? -14.087 8.856 21.882 1.00 98.00 94 LEU A C 1
ATOM 729 O O . LEU A 1 94 ? -14.904 9.254 21.052 1.00 98.00 94 LEU A O 1
ATOM 733 N N . LEU A 1 95 ? -14.241 9.105 23.186 1.00 97.19 95 LEU A N 1
ATOM 734 C CA . LEU A 1 95 ? -15.330 9.938 23.716 1.00 97.19 95 LEU A CA 1
ATOM 735 C C . LEU A 1 95 ? -15.227 11.388 23.234 1.00 97.19 95 LEU A C 1
ATOM 737 O O . LEU A 1 95 ? -16.223 11.968 22.789 1.00 97.19 95 LEU A O 1
ATOM 741 N N . GLU A 1 96 ? -14.026 11.960 23.272 1.00 95.94 96 GLU A N 1
ATOM 742 C CA . GLU A 1 96 ? -13.771 13.307 22.776 1.00 95.94 96 GLU A CA 1
ATOM 743 C C . GLU A 1 96 ? -14.094 13.402 21.279 1.00 95.94 96 GLU A C 1
ATOM 745 O O . GLU A 1 96 ? -14.883 14.258 20.861 1.00 95.94 96 GLU 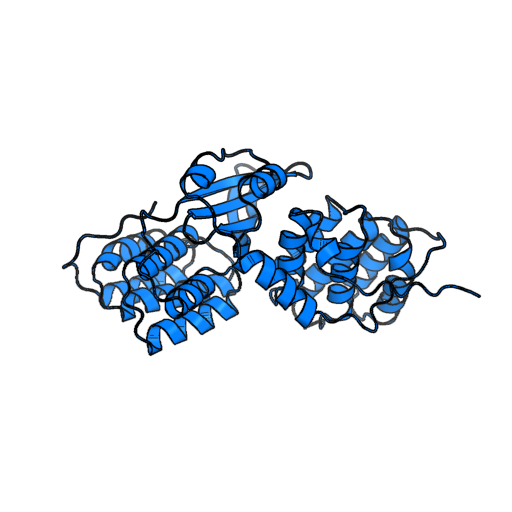A O 1
ATOM 750 N N . LEU A 1 97 ? -13.583 12.469 20.473 1.00 95.62 97 LEU A N 1
ATOM 751 C CA . LEU A 1 97 ? -13.855 12.414 19.040 1.00 95.62 97 LEU A CA 1
ATOM 752 C C . LEU A 1 97 ? -15.349 12.216 18.739 1.00 95.62 97 LEU A C 1
ATOM 754 O O . LEU A 1 97 ? -15.881 12.846 17.822 1.00 95.62 97 LEU A O 1
ATOM 758 N N . GLN A 1 98 ? -16.057 11.396 19.525 1.00 96.25 98 GLN A N 1
ATOM 759 C CA . GLN A 1 98 ? -17.505 11.202 19.393 1.00 96.25 98 GLN A CA 1
ATOM 760 C C . GLN A 1 98 ? -18.282 12.512 19.567 1.00 96.25 98 GLN A C 1
ATOM 762 O O . GLN A 1 98 ? -19.269 12.735 18.857 1.00 96.25 98 GLN A O 1
ATOM 767 N N . SER A 1 99 ? -17.844 13.359 20.505 1.00 95.31 99 SER A N 1
ATOM 768 C CA . SER A 1 99 ? -18.481 14.642 20.817 1.00 95.31 99 SER A CA 1
ATOM 769 C C . SER A 1 99 ? -18.241 15.705 19.739 1.00 95.31 99 SER A C 1
ATOM 771 O O . SER A 1 99 ? -19.114 16.539 19.498 1.00 95.31 99 SER A O 1
ATOM 773 N N . LYS A 1 100 ? -17.092 15.644 19.052 1.00 93.19 100 LYS A N 1
ATOM 774 C CA . LYS A 1 100 ? -16.688 16.613 18.020 1.00 93.19 100 LYS A CA 1
ATOM 775 C C . LYS A 1 100 ? -17.109 16.211 16.609 1.00 93.19 100 LYS A C 1
ATOM 777 O O . LYS A 1 100 ? -17.350 17.077 15.770 1.00 93.19 100 LYS A O 1
ATOM 782 N N . THR A 1 101 ? -17.186 14.913 16.313 1.00 91.44 101 THR A N 1
ATOM 783 C CA . THR A 1 101 ? -17.422 14.455 14.940 1.00 91.44 101 THR A CA 1
ATOM 784 C C . THR A 1 101 ? -18.829 14.800 14.445 1.00 91.44 101 THR A C 1
ATOM 786 O O . THR A 1 101 ? -19.845 14.502 15.084 1.00 91.44 101 THR A O 1
ATOM 789 N N . SER A 1 102 ? -18.914 15.379 13.247 1.00 91.25 102 SER A N 1
ATOM 790 C CA . SER A 1 102 ? -20.178 15.627 12.544 1.00 91.25 102 SER A CA 1
ATOM 791 C C . SER A 1 102 ? -20.685 14.387 11.790 1.00 91.25 102 SER A C 1
ATOM 793 O O . SER A 1 102 ? -21.891 14.257 11.552 1.00 91.25 102 SER A O 1
ATOM 795 N N . SER A 1 103 ? -19.797 13.435 11.479 1.00 91.94 103 SER A N 1
ATOM 796 C CA . SER A 1 103 ? -20.112 12.218 10.726 1.00 91.94 103 SER A CA 1
ATOM 797 C C . SER A 1 103 ? -20.990 11.260 11.536 1.00 91.94 103 SER A C 1
ATOM 799 O O . SER A 1 103 ? -20.610 10.750 12.592 1.00 91.94 103 SER A O 1
ATOM 801 N N . LYS A 1 104 ? -22.175 10.936 11.000 1.00 93.62 104 LYS A N 1
ATOM 802 C CA . LYS A 1 104 ? -23.073 9.928 11.594 1.00 93.62 104 LYS A CA 1
ATOM 803 C C . LYS A 1 104 ? -22.455 8.529 11.563 1.00 93.62 104 LYS A C 1
ATOM 805 O O . LYS A 1 104 ? -22.659 7.751 12.494 1.00 93.62 104 LYS A O 1
ATOM 810 N N . LYS A 1 105 ? -21.735 8.204 10.485 1.00 93.19 105 LYS A N 1
ATOM 811 C CA . LYS A 1 105 ? -21.113 6.894 10.287 1.00 93.19 105 LYS A CA 1
ATOM 812 C C . LYS A 1 105 ? -19.968 6.691 11.270 1.00 93.19 105 LYS A C 1
ATOM 814 O O . LYS A 1 105 ? -19.979 5.694 11.987 1.00 93.19 105 LYS A O 1
ATOM 819 N N . LEU A 1 106 ? -19.039 7.643 11.347 1.00 95.31 106 LEU A N 1
ATOM 820 C CA . LEU A 1 106 ? -17.918 7.591 12.278 1.00 95.31 106 LEU A CA 1
ATOM 821 C C . LEU A 1 106 ? -18.416 7.550 13.726 1.00 95.31 106 LEU A C 1
ATOM 823 O O . LEU A 1 106 ? -18.022 6.662 14.474 1.00 95.31 106 LEU A O 1
ATOM 827 N N . ARG A 1 107 ? -19.382 8.406 14.096 1.00 96.94 107 ARG A N 1
ATOM 828 C CA . ARG A 1 107 ? -19.991 8.397 15.439 1.00 96.94 107 ARG A CA 1
ATOM 829 C C . ARG A 1 107 ? -20.550 7.028 15.834 1.00 96.94 107 ARG A C 1
ATOM 831 O O . ARG A 1 107 ? -20.404 6.620 16.985 1.00 96.94 107 ARG A O 1
ATOM 838 N N . ARG A 1 108 ? -21.188 6.316 14.895 1.00 97.81 108 ARG A N 1
ATOM 839 C CA . ARG A 1 108 ? -21.689 4.952 15.125 1.00 97.81 108 ARG A CA 1
ATOM 840 C C . ARG A 1 108 ? -20.546 3.986 15.432 1.00 97.81 108 ARG A C 1
ATOM 842 O O . ARG A 1 108 ? -20.616 3.298 16.439 1.00 97.81 108 ARG A O 1
ATOM 849 N N . TYR A 1 109 ? -19.500 3.965 14.610 1.00 98.19 109 TYR A N 1
ATOM 850 C CA . TYR A 1 109 ? -18.379 3.045 14.821 1.00 98.19 109 TYR A CA 1
ATOM 851 C C . TYR A 1 109 ? -17.557 3.376 16.068 1.00 98.19 109 TYR A C 1
ATOM 853 O O . TYR A 1 109 ? -17.099 2.459 16.738 1.00 98.19 109 TYR A O 1
ATOM 861 N N . ILE A 1 110 ? -17.449 4.653 16.441 1.00 98.56 110 ILE A N 1
ATOM 862 C CA . ILE A 1 110 ? -16.876 5.056 17.730 1.00 98.56 110 ILE A CA 1
ATOM 863 C C . ILE A 1 110 ? -17.712 4.505 18.892 1.00 98.56 110 ILE A C 1
ATOM 865 O O . ILE A 1 110 ? -17.162 3.981 19.854 1.00 98.56 110 ILE A O 1
ATOM 869 N N . LYS A 1 111 ? -19.048 4.579 18.808 1.00 98.50 111 LYS A N 1
ATOM 870 C CA . LYS A 1 111 ? -19.931 4.010 19.837 1.00 98.50 111 LYS A CA 1
ATOM 871 C C . LYS A 1 111 ? -19.735 2.497 19.983 1.00 98.50 111 LYS A C 1
ATOM 873 O O . LYS A 1 111 ? -19.705 2.002 21.106 1.00 98.50 111 LYS A O 1
ATOM 878 N N . ASP A 1 112 ? -19.611 1.785 18.867 1.00 98.50 112 ASP A N 1
ATOM 879 C CA . ASP A 1 112 ? -19.356 0.343 18.876 1.00 98.50 112 ASP A CA 1
ATOM 880 C C . ASP A 1 112 ? -17.975 0.036 19.481 1.00 98.50 112 ASP A C 1
ATOM 882 O O . ASP A 1 112 ? -17.869 -0.829 20.343 1.00 98.50 112 ASP A O 1
ATOM 886 N N . ALA A 1 113 ? -16.942 0.800 19.116 1.00 98.62 113 ALA A N 1
ATOM 887 C CA . ALA A 1 113 ? -15.598 0.661 19.676 1.00 98.62 113 ALA A CA 1
ATOM 888 C C . ALA A 1 113 ? -15.561 0.892 21.196 1.00 98.62 113 ALA A C 1
ATOM 890 O O . ALA A 1 113 ? -14.986 0.092 21.927 1.00 98.62 113 ALA A O 1
ATOM 891 N N . LEU A 1 114 ? -16.242 1.932 21.689 1.00 98.56 114 LEU A N 1
ATOM 892 C CA . LEU A 1 114 ? -16.382 2.198 23.125 1.00 98.56 114 LEU A CA 1
ATOM 893 C C . LEU A 1 114 ? -17.069 1.041 23.864 1.00 98.56 114 LEU A C 1
ATOM 895 O O . LEU A 1 114 ? -16.710 0.739 24.998 1.00 98.56 114 LEU A O 1
ATOM 899 N N . LYS A 1 115 ? -18.037 0.372 23.225 1.00 98.38 115 LYS A N 1
ATOM 900 C CA . LYS A 1 115 ? -18.697 -0.807 23.796 1.00 98.38 115 LYS A CA 1
ATOM 901 C C . LYS A 1 115 ? -17.750 -2.009 23.891 1.00 98.38 115 LYS A C 1
ATOM 903 O O . LYS A 1 115 ? -17.821 -2.728 24.881 1.00 98.38 115 LYS A O 1
ATOM 908 N N . GLU A 1 116 ? -16.906 -2.232 22.883 1.00 97.81 116 GLU A N 1
ATOM 909 C CA . GLU A 1 116 ? -15.895 -3.303 22.901 1.00 97.81 116 GLU A CA 1
ATOM 910 C C . GLU A 1 116 ? -14.826 -3.065 23.981 1.00 97.81 116 GLU A C 1
ATOM 912 O O . GLU A 1 116 ? -14.412 -4.012 24.648 1.00 97.81 116 GLU A O 1
ATOM 917 N N . ILE A 1 117 ? -14.425 -1.804 24.193 1.00 97.62 117 ILE A N 1
ATOM 918 C CA . ILE A 1 117 ? -13.464 -1.409 25.238 1.00 97.62 117 ILE A CA 1
ATOM 919 C C . ILE A 1 117 ? -14.073 -1.526 26.647 1.00 97.62 117 ILE A C 1
ATOM 921 O O . ILE A 1 117 ? -13.415 -1.996 27.574 1.00 97.62 117 ILE A O 1
ATOM 925 N N . GLY A 1 118 ? -15.328 -1.105 26.824 1.00 95.69 118 GLY A N 1
ATOM 926 C CA . GLY A 1 118 ? -16.012 -1.091 28.119 1.00 95.69 118 GLY A CA 1
ATOM 927 C C . GLY A 1 118 ? -15.669 0.119 29.001 1.00 95.69 118 GLY A C 1
ATOM 928 O O . GLY A 1 118 ? -15.139 1.130 28.541 1.00 95.69 118 GLY A O 1
ATOM 929 N N . ASP A 1 119 ? -16.009 0.028 30.290 1.00 92.12 119 ASP A N 1
ATOM 930 C CA . ASP A 1 119 ? -15.911 1.128 31.269 1.00 92.12 119 ASP A CA 1
ATOM 931 C C . ASP A 1 119 ? -14.722 0.984 32.238 1.00 92.12 119 ASP A C 1
ATOM 933 O O . ASP A 1 119 ? -14.757 1.487 33.362 1.00 92.12 119 ASP A O 1
ATOM 937 N N . GLY A 1 120 ? -13.677 0.261 31.827 1.00 85.50 120 GLY A N 1
ATOM 938 C CA . GLY A 1 120 ? -12.474 0.074 32.639 1.00 85.50 120 GLY A CA 1
ATOM 939 C C . GLY A 1 120 ? -11.747 1.388 32.950 1.00 85.50 120 GLY A C 1
ATOM 940 O O . GLY A 1 120 ? -11.954 2.406 32.290 1.00 85.50 120 GLY A O 1
ATOM 941 N N . GLN A 1 121 ? -10.861 1.345 33.947 1.00 84.38 121 GLN A N 1
ATOM 942 C CA . GLN A 1 121 ? -9.915 2.426 34.234 1.00 84.38 121 GLN A CA 1
ATOM 943 C C . GLN A 1 121 ? -8.526 2.052 33.716 1.00 84.38 121 GLN A C 1
ATOM 945 O O . GLN A 1 121 ? -8.095 0.908 33.854 1.00 84.38 121 GLN A O 1
ATOM 950 N N . GLY A 1 122 ? -7.841 3.016 33.114 1.00 82.94 122 GLY A N 1
ATOM 951 C CA . GLY A 1 122 ? -6.500 2.872 32.565 1.00 82.94 122 GLY A CA 1
ATOM 952 C C . GLY A 1 122 ? -5.928 4.247 32.250 1.00 82.94 122 GLY A C 1
ATOM 953 O O . GLY A 1 122 ? -6.673 5.223 32.174 1.00 82.94 122 GLY A O 1
ATOM 954 N N . GLU A 1 123 ? -4.612 4.321 32.100 1.00 88.94 123 GLU A N 1
ATOM 955 C CA . GLU A 1 123 ? -3.946 5.541 31.655 1.00 88.94 123 GLU A CA 1
ATOM 956 C C . GLU A 1 123 ? -4.402 5.878 30.232 1.00 88.94 123 GLU A C 1
ATOM 958 O O . GLU A 1 123 ? -4.380 5.013 29.353 1.00 88.94 123 GLU A O 1
ATOM 963 N N . ALA A 1 124 ? -4.884 7.103 30.025 1.00 92.75 124 ALA A N 1
ATOM 964 C CA . ALA A 1 124 ? -5.295 7.576 28.713 1.00 92.75 124 ALA A CA 1
ATOM 965 C C . ALA A 1 124 ? -4.075 7.725 27.798 1.00 92.75 124 ALA A C 1
ATOM 967 O O . ALA A 1 124 ? -2.983 8.058 28.254 1.00 92.75 124 ALA A O 1
ATOM 968 N N . VAL A 1 125 ? -4.264 7.485 26.500 1.00 93.50 125 VAL A N 1
ATOM 969 C CA . VAL A 1 125 ? -3.211 7.751 25.516 1.00 93.50 125 VAL A CA 1
ATOM 970 C C . VAL A 1 125 ? -2.903 9.253 25.472 1.00 93.50 125 VAL A C 1
ATOM 972 O O . VAL A 1 125 ? -3.812 10.068 25.314 1.00 93.50 125 VAL A O 1
ATOM 975 N N . ASP A 1 126 ? -1.624 9.610 25.584 1.00 90.25 126 ASP A N 1
ATOM 976 C CA . ASP A 1 126 ? -1.135 10.974 25.376 1.00 90.25 126 ASP A CA 1
ATOM 977 C C . ASP A 1 126 ? -0.480 11.073 23.994 1.00 90.25 126 ASP A C 1
ATOM 979 O O . ASP A 1 126 ? 0.488 10.375 23.697 1.00 90.25 126 ASP A O 1
ATOM 983 N N . LEU A 1 127 ? -1.050 11.917 23.132 1.00 89.75 127 LEU A N 1
ATOM 984 C CA . LEU A 1 127 ? -0.586 12.153 21.761 1.00 89.75 127 LEU A CA 1
ATOM 985 C C . LEU A 1 127 ? -0.145 13.607 21.542 1.00 89.75 127 LEU A C 1
ATOM 987 O O . LEU A 1 127 ? 0.026 14.019 20.396 1.00 89.75 127 LEU A O 1
ATOM 991 N N . THR A 1 128 ? -0.010 14.399 22.611 1.00 85.94 128 THR A N 1
ATOM 992 C CA . THR A 1 128 ? 0.275 15.841 22.519 1.00 85.94 128 THR A CA 1
ATOM 993 C C . THR A 1 128 ? 1.610 16.141 21.840 1.00 85.94 128 THR A C 1
ATOM 995 O O . THR A 1 128 ? 1.668 17.034 20.997 1.00 85.94 128 THR A O 1
ATOM 998 N N . ASP A 1 129 ? 2.633 15.339 22.132 1.00 81.88 129 ASP A N 1
ATOM 999 C CA . ASP A 1 129 ? 3.987 15.469 21.579 1.00 81.88 129 ASP A CA 1
ATOM 1000 C C . ASP A 1 129 ? 4.282 14.444 20.462 1.00 81.88 129 ASP A C 1
ATOM 1002 O O . ASP A 1 129 ? 5.440 14.156 20.155 1.00 81.88 129 ASP A O 1
ATOM 1006 N N . PHE A 1 130 ? 3.250 13.847 19.853 1.00 85.00 130 PHE A N 1
ATOM 1007 C CA . PHE A 1 130 ? 3.445 12.849 18.798 1.00 85.00 130 PHE A CA 1
ATOM 1008 C C . PHE A 1 130 ? 3.897 13.501 17.481 1.00 85.00 130 PHE A C 1
ATOM 1010 O O . PHE A 1 130 ? 3.121 14.198 16.822 1.00 85.00 130 PHE A O 1
ATOM 1017 N N . ASP A 1 131 ? 5.132 13.218 17.059 1.00 85.06 131 ASP A N 1
ATOM 1018 C CA . ASP A 1 131 ? 5.698 13.683 15.789 1.00 85.06 131 ASP A CA 1
ATOM 1019 C C . ASP A 1 131 ? 5.559 12.614 14.689 1.00 85.06 131 ASP A C 1
ATOM 1021 O O . ASP A 1 131 ? 6.383 11.709 14.540 1.00 85.06 131 ASP A O 1
ATOM 1025 N N . ALA A 1 132 ? 4.497 12.719 13.888 1.00 82.38 132 ALA A N 1
ATOM 1026 C CA . ALA A 1 132 ? 4.246 11.778 12.800 1.00 82.38 132 ALA A CA 1
ATOM 1027 C C . ALA A 1 132 ? 5.256 11.874 11.650 1.00 82.38 132 ALA A C 1
ATOM 1029 O O . ALA A 1 132 ? 5.500 10.867 10.984 1.00 82.38 132 ALA A O 1
ATOM 1030 N N . GLU A 1 133 ? 5.858 13.042 11.416 1.00 85.12 133 GLU A N 1
ATOM 1031 C CA . GLU A 1 133 ? 6.884 13.195 10.381 1.00 85.12 133 GLU A CA 1
ATOM 1032 C C . GLU A 1 133 ? 8.178 12.506 10.810 1.00 85.12 133 GLU A C 1
ATOM 1034 O O . GLU A 1 133 ? 8.802 11.808 10.006 1.00 85.12 133 GLU A O 1
ATOM 1039 N N . GLN A 1 134 ? 8.541 12.616 12.091 1.00 87.50 134 GLN A N 1
ATOM 1040 C CA . GLN A 1 134 ? 9.635 11.841 12.666 1.00 87.50 134 GLN A CA 1
ATOM 1041 C C . GLN A 1 134 ? 9.357 10.336 12.571 1.00 87.50 134 GLN A C 1
ATOM 1043 O O . GLN A 1 134 ? 10.207 9.598 12.072 1.00 87.50 134 GLN A O 1
ATOM 1048 N N . VAL A 1 135 ? 8.159 9.878 12.952 1.00 88.56 135 VAL A N 1
ATOM 1049 C CA . VAL A 1 135 ? 7.791 8.455 12.851 1.00 88.56 135 VAL A CA 1
ATOM 1050 C C . VAL A 1 135 ? 7.851 7.965 11.403 1.00 88.56 135 VAL A C 1
ATOM 1052 O O . VAL A 1 135 ? 8.443 6.922 11.123 1.00 88.56 135 VAL A O 1
ATOM 1055 N N . LYS A 1 136 ? 7.290 8.726 10.455 1.00 87.81 136 LYS A N 1
ATOM 1056 C CA . LYS A 1 136 ? 7.330 8.414 9.019 1.00 87.81 136 LYS A CA 1
ATOM 1057 C C . LYS A 1 136 ? 8.763 8.325 8.509 1.00 87.81 136 LYS A C 1
ATOM 1059 O O . LYS A 1 136 ? 9.091 7.384 7.782 1.00 87.81 136 LYS A O 1
ATOM 1064 N N . LYS A 1 137 ? 9.620 9.268 8.904 1.00 87.44 137 LYS A N 1
ATOM 1065 C CA . LYS A 1 137 ? 11.041 9.280 8.553 1.00 87.44 137 LYS A CA 1
ATOM 1066 C C . LYS A 1 137 ? 11.755 8.037 9.082 1.00 87.44 137 LYS A C 1
ATOM 1068 O O . LYS A 1 137 ? 12.379 7.334 8.297 1.00 87.44 137 LYS A O 1
ATOM 1073 N N . GLU A 1 138 ? 11.622 7.735 10.367 1.00 88.31 138 GLU A N 1
ATOM 1074 C CA . GLU A 1 138 ? 12.303 6.607 11.012 1.00 88.31 138 GLU A CA 1
ATOM 1075 C C . GLU A 1 138 ? 11.836 5.256 10.438 1.00 88.31 138 GLU A C 1
ATOM 1077 O O . GLU A 1 138 ? 12.660 4.400 10.116 1.00 88.31 138 GLU A O 1
ATOM 1082 N N . LEU A 1 139 ? 10.531 5.081 10.191 1.00 88.56 139 LEU A N 1
ATOM 1083 C CA . LEU A 1 139 ? 10.002 3.894 9.506 1.00 88.56 139 LEU A CA 1
ATOM 1084 C C . LEU A 1 139 ? 10.527 3.765 8.068 1.00 88.56 139 LEU A C 1
ATOM 1086 O O . LEU A 1 139 ? 10.847 2.664 7.615 1.00 88.56 139 LEU A O 1
ATOM 1090 N N . THR A 1 140 ? 10.638 4.883 7.346 1.00 85.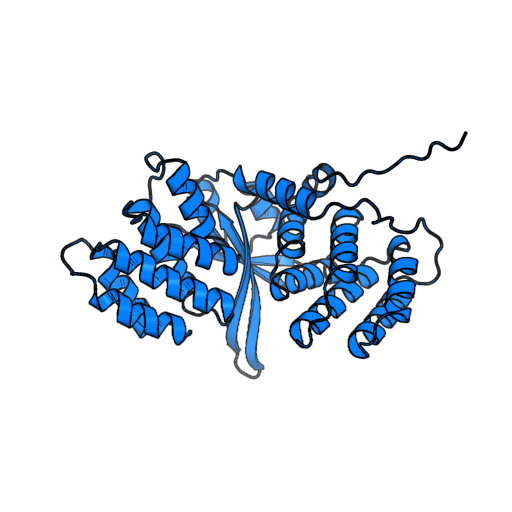38 140 THR A N 1
ATOM 1091 C CA . THR A 1 140 ? 11.180 4.898 5.979 1.00 85.38 140 THR A CA 1
ATOM 1092 C C . THR A 1 140 ? 12.675 4.577 5.969 1.00 85.38 140 THR A C 1
ATOM 1094 O O . THR A 1 140 ? 13.133 3.853 5.090 1.00 85.38 140 THR A O 1
ATOM 1097 N N . GLU A 1 141 ? 13.443 5.061 6.947 1.00 85.31 141 GLU A N 1
ATOM 1098 C CA . GLU A 1 141 ? 14.870 4.749 7.100 1.00 85.31 141 GLU A CA 1
ATOM 1099 C C . GLU A 1 141 ? 15.100 3.264 7.420 1.00 85.31 141 GLU A C 1
ATOM 1101 O O . GLU A 1 141 ? 16.000 2.645 6.848 1.00 85.31 141 GLU A O 1
ATOM 1106 N N . LEU A 1 142 ? 14.252 2.659 8.259 1.00 84.00 142 LEU A N 1
ATOM 1107 C CA . LEU A 1 142 ? 14.275 1.213 8.512 1.00 84.00 142 LEU A CA 1
ATOM 1108 C C . LEU A 1 142 ? 14.011 0.403 7.232 1.00 84.00 142 LEU A C 1
ATOM 1110 O O . LEU A 1 142 ? 14.703 -0.581 6.973 1.00 84.00 142 LEU A O 1
ATOM 1114 N N . ALA A 1 143 ? 13.055 0.836 6.407 1.00 82.50 143 ALA A N 1
ATOM 1115 C CA . ALA A 1 143 ? 12.729 0.202 5.128 1.00 82.50 143 ALA A CA 1
ATOM 1116 C C . ALA A 1 143 ? 13.812 0.409 4.048 1.00 82.50 143 ALA A C 1
ATOM 1118 O O . ALA A 1 143 ? 14.076 -0.479 3.235 1.00 82.50 143 ALA A O 1
ATOM 1119 N N . ALA A 1 144 ? 14.460 1.575 4.015 1.00 75.38 144 ALA A N 1
ATOM 1120 C CA . ALA A 1 144 ? 15.440 1.925 2.985 1.00 75.38 144 ALA A CA 1
ATOM 1121 C C . ALA A 1 144 ? 16.718 1.074 3.051 1.00 75.38 144 ALA A C 1
ATOM 1123 O O . ALA A 1 144 ? 17.328 0.807 2.017 1.00 75.38 144 ALA A O 1
ATOM 1124 N N . ASN A 1 145 ? 17.103 0.623 4.247 1.00 68.69 145 ASN A N 1
ATOM 1125 C CA . ASN A 1 145 ? 18.348 -0.116 4.468 1.00 68.69 145 ASN A CA 1
ATOM 1126 C C . ASN A 1 145 ? 18.246 -1.622 4.185 1.00 68.69 145 ASN A C 1
ATOM 1128 O O . ASN A 1 145 ? 19.249 -2.330 4.271 1.00 68.69 145 ASN A O 1
ATOM 1132 N N . ALA A 1 146 ? 17.059 -2.126 3.848 1.00 70.44 146 ALA A N 1
ATOM 1133 C CA . ALA A 1 146 ? 16.886 -3.537 3.555 1.00 70.44 146 ALA A CA 1
ATOM 1134 C C . ALA A 1 146 ? 17.534 -3.906 2.216 1.00 70.44 146 ALA A C 1
ATOM 1136 O O . ALA A 1 146 ? 17.100 -3.460 1.149 1.00 70.44 146 ALA A O 1
ATOM 1137 N N . GLN A 1 147 ? 18.567 -4.743 2.286 1.00 72.00 147 GLN A N 1
ATOM 1138 C CA . GLN A 1 147 ? 19.149 -5.429 1.140 1.00 72.00 147 GLN A CA 1
ATOM 1139 C C . GLN A 1 147 ? 18.759 -6.897 1.216 1.00 72.00 147 GLN A C 1
ATOM 1141 O O . GLN A 1 147 ? 19.017 -7.552 2.222 1.00 72.00 147 GLN A O 1
ATOM 1146 N N . VAL A 1 148 ? 18.149 -7.403 0.150 1.00 79.00 148 VAL A N 1
ATOM 1147 C CA . VAL A 1 148 ? 17.644 -8.775 0.111 1.00 79.00 148 VAL A CA 1
ATOM 1148 C C . VAL A 1 148 ? 18.325 -9.550 -0.995 1.00 79.00 148 VAL A C 1
ATOM 1150 O O . VAL A 1 148 ? 18.423 -9.087 -2.134 1.00 79.00 148 VAL A O 1
ATOM 1153 N N . SER A 1 149 ? 18.775 -10.761 -0.670 1.00 78.31 149 SER A N 1
ATOM 1154 C CA . SER A 1 149 ? 19.293 -11.671 -1.677 1.00 78.31 149 SER A CA 1
ATOM 1155 C C . SER A 1 149 ? 18.158 -12.134 -2.581 1.00 78.31 149 SER A C 1
ATOM 1157 O O . SER A 1 149 ? 17.179 -12.734 -2.133 1.00 78.31 149 SER A O 1
ATOM 1159 N N . LYS A 1 150 ? 18.321 -11.963 -3.897 1.00 78.44 150 LYS A N 1
ATOM 1160 C CA . LYS A 1 150 ? 17.396 -12.541 -4.884 1.00 78.44 150 LYS A CA 1
ATOM 1161 C C . LYS A 1 150 ? 17.226 -14.054 -4.686 1.00 78.44 150 LYS A C 1
ATOM 1163 O O . LYS A 1 150 ? 16.149 -14.589 -4.931 1.00 78.44 150 LYS A O 1
ATOM 1168 N N . LYS A 1 151 ? 18.268 -14.747 -4.212 1.00 83.75 151 LYS A N 1
ATOM 1169 C CA . LYS A 1 151 ? 18.217 -16.184 -3.914 1.00 83.75 151 LYS A CA 1
ATOM 1170 C C . LYS A 1 151 ? 17.248 -16.498 -2.770 1.00 83.75 151 LYS A C 1
ATOM 1172 O O . LYS A 1 151 ? 16.484 -17.444 -2.907 1.00 83.75 151 LYS A O 1
ATOM 1177 N N . GLU A 1 152 ? 17.279 -15.728 -1.686 1.00 86.50 152 GLU A N 1
ATOM 1178 C CA . GLU A 1 152 ? 16.375 -15.891 -0.533 1.00 86.50 152 GLU A CA 1
ATOM 1179 C C . GLU A 1 152 ? 14.936 -15.569 -0.948 1.00 86.50 152 GLU A C 1
ATOM 1181 O O . GLU A 1 152 ? 14.025 -16.361 -0.721 1.00 86.50 152 GLU A O 1
ATOM 1186 N N . PHE A 1 153 ? 14.745 -14.480 -1.701 1.00 89.19 153 PHE A N 1
ATOM 1187 C CA . PHE A 1 153 ? 13.438 -14.115 -2.252 1.00 89.19 153 PHE A CA 1
ATOM 1188 C C . PHE A 1 153 ? 12.811 -15.246 -3.087 1.00 89.19 153 PHE A C 1
ATOM 1190 O O . PHE A 1 153 ? 11.619 -15.522 -2.969 1.00 89.19 153 PHE A O 1
ATOM 1197 N N . LEU A 1 154 ? 13.611 -15.922 -3.918 1.00 87.81 154 LEU A N 1
ATOM 1198 C CA . LEU A 1 154 ? 13.166 -17.026 -4.777 1.00 87.81 154 LEU A CA 1
ATOM 1199 C C . LEU A 1 154 ? 12.815 -18.315 -4.019 1.00 87.81 154 LEU A C 1
ATOM 1201 O O . LEU A 1 154 ? 12.160 -19.185 -4.590 1.00 87.81 154 LEU A O 1
ATOM 1205 N N . GLN A 1 155 ? 13.263 -18.470 -2.772 1.00 89.62 155 GLN A N 1
ATOM 1206 C CA . GLN A 1 155 ? 12.970 -19.656 -1.959 1.00 89.62 155 GLN A CA 1
ATOM 1207 C C . GLN A 1 155 ? 11.592 -19.585 -1.291 1.00 89.62 155 GLN A C 1
ATOM 1209 O O . GLN A 1 155 ? 11.046 -20.615 -0.887 1.00 89.62 155 GLN A O 1
ATOM 1214 N N . LEU A 1 156 ? 11.001 -18.393 -1.209 1.00 91.38 156 LEU A N 1
ATOM 1215 C CA . LEU A 1 156 ? 9.693 -18.206 -0.600 1.00 91.38 156 LEU A CA 1
ATOM 1216 C C . LEU A 1 156 ? 8.582 -18.809 -1.455 1.00 91.38 156 LEU A C 1
ATOM 1218 O O . LEU A 1 156 ? 8.490 -18.610 -2.666 1.00 91.38 156 LEU A O 1
ATOM 1222 N N . SER A 1 157 ? 7.698 -19.544 -0.788 1.00 89.75 157 SER A N 1
ATOM 1223 C CA . SER A 1 157 ? 6.609 -20.273 -1.429 1.00 89.75 157 SER A CA 1
ATOM 1224 C C . SER A 1 157 ? 5.266 -19.587 -1.202 1.00 89.75 157 SER A C 1
ATOM 1226 O O . SER A 1 157 ? 4.970 -19.108 -0.106 1.00 89.75 157 SER A O 1
ATOM 1228 N N . VAL A 1 158 ? 4.409 -19.596 -2.228 1.00 93.25 158 VAL A N 1
ATOM 1229 C CA . VAL A 1 158 ? 2.997 -19.201 -2.095 1.00 93.25 158 VAL A CA 1
ATOM 1230 C C . VAL A 1 158 ? 2.368 -19.979 -0.938 1.00 93.25 158 VAL A C 1
ATOM 1232 O O . VAL A 1 158 ? 2.491 -21.200 -0.870 1.00 93.25 158 VAL A O 1
ATOM 1235 N N . GLY A 1 159 ? 1.688 -19.271 -0.037 1.00 94.19 159 GLY A N 1
ATOM 1236 C CA . GLY A 1 159 ? 1.166 -19.834 1.208 1.00 94.19 159 GLY A CA 1
ATOM 1237 C C . GLY A 1 159 ? 1.950 -19.448 2.464 1.00 94.19 159 GLY A C 1
ATOM 1238 O O . GLY A 1 159 ? 1.384 -19.569 3.546 1.00 94.19 159 GLY A O 1
ATOM 1239 N N . ALA A 1 160 ? 3.185 -18.946 2.340 1.00 96.06 160 ALA A N 1
ATOM 1240 C CA . ALA A 1 160 ? 3.949 -18.423 3.474 1.00 96.06 160 ALA A CA 1
ATOM 1241 C C . ALA A 1 160 ? 3.206 -17.273 4.175 1.00 96.06 160 ALA A C 1
ATOM 1243 O O . ALA A 1 160 ? 2.496 -16.494 3.522 1.00 96.06 160 ALA A O 1
ATOM 1244 N N . SER A 1 161 ? 3.359 -17.168 5.497 1.00 96.19 161 SER A N 1
ATOM 1245 C CA . SER A 1 161 ? 2.805 -16.038 6.238 1.00 96.19 161 SER A CA 1
ATOM 1246 C C . SER A 1 161 ? 3.650 -14.778 6.020 1.00 96.19 161 SER A C 1
ATOM 1248 O O . SER A 1 161 ? 4.823 -14.854 5.657 1.00 96.19 161 SER A O 1
ATOM 1250 N N . LEU A 1 162 ? 3.061 -13.598 6.229 1.00 96.31 162 LEU A N 1
ATOM 1251 C CA . LEU A 1 162 ? 3.816 -12.341 6.218 1.00 96.31 162 LEU A CA 1
ATOM 1252 C C . LEU A 1 162 ? 4.940 -12.354 7.258 1.00 96.31 162 LEU A C 1
ATOM 1254 O O . LEU A 1 162 ? 6.013 -11.841 6.980 1.00 96.31 162 LEU A O 1
ATOM 1258 N N . GLU A 1 163 ? 4.700 -12.946 8.426 1.00 93.25 163 GLU A N 1
ATOM 1259 C CA . GLU A 1 163 ? 5.702 -13.042 9.485 1.00 93.25 163 GLU A CA 1
ATOM 1260 C C . GLU A 1 163 ? 6.906 -13.870 9.031 1.00 93.25 163 GLU A C 1
ATOM 1262 O O . GLU A 1 163 ? 8.019 -13.359 9.078 1.00 93.25 163 GLU A O 1
ATOM 1267 N N . ASP A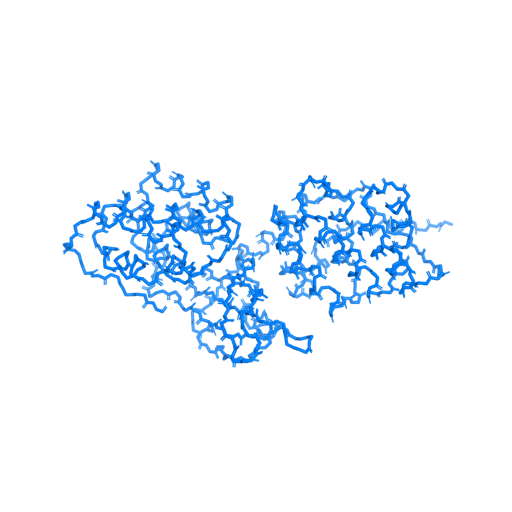 1 164 ? 6.683 -15.058 8.454 1.00 94.19 164 ASP A N 1
ATOM 1268 C CA . ASP A 1 164 ? 7.765 -15.894 7.911 1.00 94.19 164 ASP A CA 1
ATOM 1269 C C . ASP A 1 164 ? 8.581 -15.144 6.846 1.00 94.19 164 ASP A C 1
ATOM 1271 O O . ASP A 1 164 ? 9.808 -15.211 6.825 1.00 94.19 164 ASP A O 1
ATOM 1275 N N . VAL A 1 165 ? 7.904 -14.397 5.964 1.00 95.06 165 VAL A N 1
ATOM 1276 C CA . VAL A 1 165 ? 8.570 -13.606 4.919 1.00 95.06 165 VAL A CA 1
ATOM 1277 C C . VAL A 1 165 ? 9.420 -12.488 5.519 1.00 95.06 165 VAL A C 1
ATOM 1279 O O . VAL A 1 165 ? 10.542 -12.275 5.066 1.00 95.06 165 VAL A O 1
ATOM 1282 N N . LEU A 1 166 ? 8.912 -11.776 6.527 1.00 93.69 166 LEU A N 1
ATOM 1283 C CA . LEU A 1 166 ? 9.655 -10.704 7.192 1.00 93.69 166 LEU A CA 1
ATOM 1284 C C . LEU A 1 166 ? 10.801 -11.244 8.055 1.00 93.69 166 LEU A C 1
ATOM 1286 O O . LEU A 1 166 ? 11.815 -10.566 8.195 1.00 93.69 166 LEU A O 1
ATOM 1290 N N . THR A 1 167 ? 10.670 -12.447 8.615 1.00 91.31 167 THR A N 1
ATOM 1291 C CA . THR A 1 167 ? 11.765 -13.134 9.310 1.00 91.31 167 THR A CA 1
ATOM 1292 C C . THR A 1 167 ? 12.881 -13.518 8.344 1.00 91.31 167 THR A C 1
ATOM 1294 O O . THR A 1 167 ? 14.048 -13.326 8.674 1.00 91.31 167 THR A O 1
ATOM 1297 N N . GLU A 1 168 ? 12.536 -14.023 7.158 1.00 91.31 168 GLU A N 1
ATOM 1298 C CA . GLU A 1 168 ? 13.520 -14.469 6.166 1.00 91.31 168 GLU A CA 1
ATOM 1299 C C . GLU A 1 168 ? 14.189 -13.296 5.433 1.00 91.31 168 GLU A C 1
ATOM 1301 O O . GLU A 1 168 ? 15.406 -13.268 5.285 1.00 91.31 168 GLU A O 1
ATOM 1306 N N . LEU A 1 169 ? 13.408 -12.315 4.966 1.00 90.94 169 LEU A N 1
ATOM 1307 C CA . LEU A 1 169 ? 13.908 -11.236 4.103 1.00 90.94 169 LEU A CA 1
ATOM 1308 C C . LEU A 1 169 ? 14.137 -9.909 4.831 1.00 90.94 169 LEU A C 1
ATOM 1310 O O . LEU A 1 169 ? 14.662 -8.964 4.243 1.00 90.94 169 LEU A O 1
ATOM 1314 N N . GLY A 1 170 ? 13.693 -9.786 6.079 1.00 90.94 170 GLY A N 1
ATOM 1315 C CA . GLY A 1 170 ? 13.652 -8.505 6.772 1.00 90.94 170 GLY A CA 1
ATOM 1316 C C . GLY A 1 170 ? 12.603 -7.545 6.202 1.00 90.94 170 GLY A C 1
ATOM 1317 O O . GLY A 1 170 ? 11.626 -7.931 5.549 1.00 90.94 170 GLY A O 1
ATOM 1318 N N . GLN A 1 171 ? 12.803 -6.258 6.485 1.00 91.44 171 GLN A N 1
ATOM 1319 C CA . GLN A 1 171 ? 11.851 -5.203 6.141 1.00 91.44 171 GLN A CA 1
ATOM 1320 C C . GLN A 1 171 ? 11.778 -4.956 4.629 1.00 91.44 171 GLN A C 1
ATOM 1322 O O . GLN A 1 171 ? 12.807 -4.940 3.964 1.00 91.44 171 GLN A O 1
ATOM 1327 N N . PRO A 1 172 ? 10.591 -4.728 4.049 1.00 92.00 172 PRO A N 1
ATOM 1328 C CA . PRO A 1 172 ? 10.484 -4.348 2.647 1.00 92.00 172 PRO A CA 1
ATOM 1329 C C . PRO A 1 172 ? 10.853 -2.877 2.439 1.00 92.00 172 PRO A C 1
ATOM 1331 O O . PRO A 1 172 ? 10.599 -2.036 3.297 1.00 92.00 172 PRO A O 1
ATOM 1334 N N . ASN A 1 173 ? 11.358 -2.536 1.252 1.00 88.50 173 ASN A N 1
ATOM 1335 C CA . ASN A 1 173 ? 11.667 -1.146 0.895 1.00 88.50 173 ASN A CA 1
ATOM 1336 C C . ASN A 1 173 ? 10.410 -0.313 0.610 1.00 88.50 173 ASN A C 1
ATOM 1338 O O . ASN A 1 173 ? 10.439 0.913 0.688 1.00 88.50 173 ASN A O 1
ATOM 1342 N N . SER A 1 174 ? 9.300 -0.958 0.242 1.00 88.81 174 SER A N 1
ATOM 1343 C CA . SER A 1 174 ? 8.018 -0.281 0.060 1.00 88.81 174 SER A CA 1
ATOM 1344 C C . SER A 1 174 ? 6.849 -1.183 0.421 1.00 88.81 174 SER A C 1
ATOM 1346 O O . SER A 1 174 ? 6.860 -2.381 0.133 1.00 88.81 174 SER A O 1
ATOM 1348 N N . VAL A 1 175 ? 5.813 -0.570 0.988 1.00 93.44 175 VAL A N 1
ATOM 1349 C CA . VAL A 1 175 ? 4.552 -1.204 1.360 1.00 93.44 175 VAL A CA 1
ATOM 1350 C C . VAL A 1 175 ? 3.401 -0.383 0.796 1.00 93.44 175 VAL A C 1
ATOM 1352 O O . VAL A 1 175 ? 3.450 0.843 0.800 1.00 93.44 175 VAL A O 1
ATOM 1355 N N . GLY A 1 176 ? 2.358 -1.053 0.323 1.00 92.12 176 GLY A N 1
ATOM 1356 C CA . GLY A 1 176 ? 1.102 -0.422 -0.059 1.00 92.12 176 GLY A CA 1
ATOM 1357 C C . GLY A 1 176 ? 0.019 -1.454 -0.300 1.00 92.12 176 GLY A C 1
ATOM 1358 O O . GLY A 1 176 ? 0.183 -2.640 -0.013 1.00 92.12 176 GLY A O 1
ATOM 1359 N N . GLN A 1 177 ? -1.093 -1.017 -0.870 1.00 89.81 177 GLN A N 1
ATOM 1360 C CA . GLN A 1 177 ? -2.139 -1.933 -1.305 1.00 89.81 177 GLN A CA 1
ATOM 1361 C C . GLN A 1 177 ? -2.059 -2.261 -2.801 1.00 89.81 177 GLN A C 1
ATOM 1363 O O . GLN A 1 177 ? -1.643 -1.459 -3.639 1.00 89.81 177 GLN A O 1
ATOM 1368 N N . TYR A 1 178 ? -2.583 -3.427 -3.153 1.00 86.81 178 TYR A N 1
ATOM 1369 C CA . TYR A 1 178 ? -2.911 -3.796 -4.520 1.00 86.81 178 TYR A CA 1
ATOM 1370 C C . TYR A 1 178 ? -4.392 -4.155 -4.611 1.00 86.81 178 TYR A C 1
ATOM 1372 O O . TYR A 1 178 ? -4.860 -5.099 -3.969 1.00 86.81 178 TYR A O 1
ATOM 1380 N N . VAL A 1 179 ? -5.139 -3.383 -5.404 1.00 86.19 179 VAL A N 1
ATOM 1381 C CA . VAL A 1 179 ? -6.587 -3.549 -5.552 1.00 86.19 179 VAL A CA 1
ATOM 1382 C C . VAL A 1 179 ? -6.937 -4.017 -6.952 1.00 86.19 1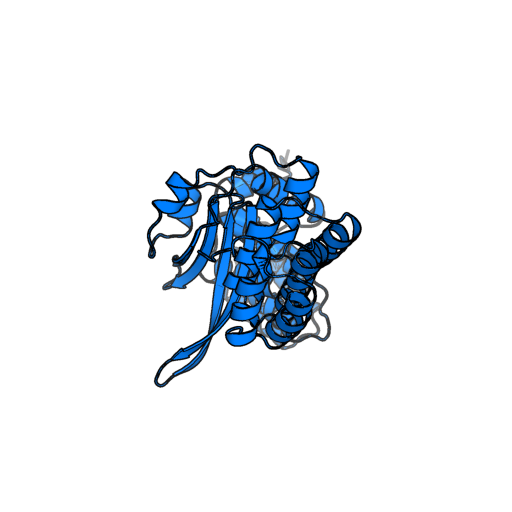79 VAL A C 1
ATOM 1384 O O . VAL A 1 179 ? -6.658 -3.319 -7.930 1.00 86.19 179 VAL A O 1
ATOM 1387 N N . ARG A 1 180 ? -7.609 -5.169 -7.028 1.00 82.62 180 ARG A N 1
ATOM 1388 C CA . ARG A 1 180 ? -8.165 -5.710 -8.274 1.00 82.62 180 ARG A CA 1
ATOM 1389 C C . ARG A 1 180 ? -9.545 -6.314 -8.059 1.00 82.62 180 ARG A C 1
ATOM 1391 O O . ARG A 1 180 ? -9.801 -6.922 -7.020 1.00 82.62 180 ARG A O 1
ATOM 1398 N N . THR A 1 181 ? -10.406 -6.242 -9.065 1.00 82.38 181 THR A N 1
ATOM 1399 C CA . THR A 1 181 ? -11.621 -7.056 -9.118 1.00 82.38 181 THR A CA 1
ATOM 1400 C C . THR A 1 181 ? -11.324 -8.379 -9.802 1.00 82.38 181 THR A C 1
ATOM 1402 O O . THR A 1 181 ? -10.692 -8.438 -10.854 1.00 82.38 181 THR A O 1
ATOM 1405 N N . SER A 1 182 ? -11.810 -9.461 -9.206 1.00 77.88 182 SER A N 1
ATOM 1406 C CA . SER A 1 182 ? -11.796 -10.787 -9.807 1.00 77.88 182 SER A CA 1
ATOM 1407 C C . SER A 1 182 ? -13.217 -11.331 -9.853 1.00 77.88 182 SER A C 1
ATOM 1409 O O . SER A 1 182 ? -13.968 -11.213 -8.883 1.00 77.88 182 SER A O 1
ATOM 1411 N N . PHE A 1 183 ? -13.596 -11.923 -10.983 1.00 82.06 183 PHE A N 1
ATOM 1412 C CA . PHE A 1 183 ? -14.865 -12.626 -11.092 1.00 82.06 183 PHE A CA 1
ATOM 1413 C C . PHE A 1 183 ? -14.773 -13.970 -10.369 1.00 82.06 183 PHE A C 1
ATOM 1415 O O . PHE A 1 183 ? -13.893 -14.782 -10.658 1.00 82.06 183 PHE A O 1
ATOM 1422 N N . ARG A 1 184 ? -15.710 -14.226 -9.457 1.00 81.75 184 ARG A N 1
ATOM 1423 C CA . ARG A 1 184 ? -15.908 -15.541 -8.850 1.00 81.75 184 ARG A CA 1
ATOM 1424 C C . ARG A 1 184 ? -17.273 -16.095 -9.261 1.00 81.75 184 ARG A C 1
ATOM 1426 O O . ARG A 1 184 ? -18.270 -15.378 -9.125 1.00 81.75 184 ARG A O 1
ATOM 1433 N N . PRO A 1 185 ? -17.354 -17.362 -9.715 1.00 83.75 185 PRO A N 1
ATOM 1434 C CA . PRO A 1 185 ? -18.636 -18.013 -9.958 1.00 83.75 185 PRO A CA 1
ATOM 1435 C C . PRO A 1 185 ? -19.565 -17.843 -8.750 1.00 83.75 185 PRO A C 1
ATOM 1437 O O . PRO A 1 185 ? -19.121 -17.971 -7.609 1.00 83.75 185 PRO A O 1
ATOM 1440 N N . PHE A 1 186 ? -20.836 -17.524 -9.002 1.00 85.56 186 PHE A N 1
ATOM 1441 C CA . PHE A 1 186 ? -21.902 -17.326 -8.002 1.00 85.56 186 PHE A CA 1
ATOM 1442 C C . PHE A 1 186 ? -21.780 -16.106 -7.069 1.00 85.56 186 PHE A C 1
ATOM 1444 O O . PHE A 1 186 ? -22.797 -15.651 -6.556 1.00 85.56 186 PHE A O 1
ATOM 1451 N N . LEU A 1 187 ? -20.586 -15.538 -6.880 1.00 79.94 187 LEU A N 1
ATOM 1452 C CA . LEU A 1 187 ? -20.364 -14.315 -6.088 1.00 79.94 187 LEU A CA 1
ATOM 1453 C C . LEU A 1 187 ? -20.251 -13.053 -6.957 1.00 79.94 187 LEU A C 1
ATOM 1455 O O . LEU A 1 187 ? -20.301 -11.938 -6.443 1.00 79.94 187 LEU A O 1
ATOM 1459 N N . GLY A 1 188 ? -20.103 -13.222 -8.272 1.00 87.19 188 GLY A N 1
ATOM 1460 C CA . GLY A 1 188 ? -19.903 -12.118 -9.198 1.00 87.19 188 GLY A CA 1
ATOM 1461 C C . GLY A 1 188 ? -18.531 -11.472 -9.014 1.00 87.19 188 GLY A C 1
ATOM 1462 O O . GLY A 1 188 ? -17.534 -12.137 -8.728 1.00 87.19 188 GLY A O 1
ATOM 1463 N N . ASN A 1 189 ? -18.472 -10.163 -9.221 1.00 84.19 189 ASN A N 1
ATOM 1464 C CA . ASN A 1 189 ? -17.243 -9.392 -9.107 1.00 84.19 189 ASN A CA 1
ATOM 1465 C C . ASN A 1 189 ? -16.880 -9.162 -7.638 1.00 84.19 189 ASN A C 1
ATOM 1467 O O . ASN A 1 189 ? -17.606 -8.487 -6.911 1.00 84.19 189 ASN A O 1
ATOM 1471 N N . VAL A 1 190 ? -15.728 -9.685 -7.222 1.00 81.38 190 VAL A N 1
ATOM 1472 C CA . VAL A 1 190 ? -15.187 -9.503 -5.876 1.00 81.38 190 VAL A CA 1
ATOM 1473 C C . VAL A 1 190 ? -13.977 -8.584 -5.948 1.00 81.38 190 VAL A C 1
ATOM 1475 O O . VAL A 1 190 ? -12.991 -8.896 -6.618 1.00 81.38 190 VAL A O 1
ATOM 1478 N N . ARG A 1 191 ? -14.043 -7.461 -5.229 1.00 82.62 191 ARG A N 1
ATOM 1479 C CA . ARG A 1 191 ? -12.916 -6.540 -5.062 1.00 82.62 191 ARG A CA 1
ATOM 1480 C C . ARG A 1 191 ? -11.958 -7.106 -4.016 1.00 82.62 191 ARG A C 1
ATOM 1482 O O . ARG A 1 191 ? -12.325 -7.257 -2.853 1.00 82.62 191 ARG A O 1
ATOM 1489 N N . LEU A 1 192 ? -10.742 -7.420 -4.438 1.00 80.88 192 LEU A N 1
ATOM 1490 C CA . LEU A 1 192 ? -9.659 -7.902 -3.591 1.00 80.88 192 LEU A CA 1
ATOM 1491 C C . LEU A 1 192 ? -8.783 -6.711 -3.205 1.00 80.88 192 LEU A C 1
ATOM 1493 O O . LEU A 1 192 ? -8.331 -5.978 -4.082 1.00 80.88 192 LEU A O 1
ATOM 1497 N N . GLN A 1 193 ? -8.568 -6.520 -1.906 1.00 87.88 193 GLN A N 1
ATOM 1498 C CA . GLN A 1 193 ? -7.574 -5.591 -1.372 1.00 87.88 193 GLN A CA 1
ATOM 1499 C C . GLN A 1 193 ? -6.452 -6.422 -0.763 1.00 87.88 193 GLN A C 1
ATOM 1501 O O . GLN A 1 193 ? -6.621 -6.992 0.313 1.00 87.88 193 GLN A O 1
ATOM 1506 N N . ASN A 1 194 ? -5.341 -6.507 -1.482 1.00 92.62 194 ASN A N 1
ATOM 1507 C CA . ASN A 1 194 ? -4.159 -7.229 -1.046 1.00 92.62 194 ASN A CA 1
ATOM 1508 C C . ASN A 1 194 ? -3.148 -6.246 -0.459 1.00 92.62 194 ASN A C 1
ATOM 1510 O O . ASN A 1 194 ? -3.018 -5.123 -0.947 1.00 92.62 194 ASN A O 1
ATOM 1514 N N . LEU A 1 195 ? -2.406 -6.692 0.547 1.00 95.62 195 LEU A N 1
ATOM 1515 C CA . LEU A 1 195 ? -1.159 -6.055 0.946 1.00 95.62 195 LEU A CA 1
ATOM 1516 C C . LEU A 1 195 ? -0.122 -6.334 -0.136 1.00 95.62 195 LEU A C 1
ATOM 1518 O O . LEU A 1 195 ? -0.035 -7.451 -0.643 1.00 95.62 195 LEU A O 1
ATOM 1522 N N . ARG A 1 196 ? 0.666 -5.328 -0.488 1.00 94.44 196 ARG A N 1
ATOM 1523 C CA . ARG A 1 196 ? 1.798 -5.466 -1.387 1.00 94.44 196 ARG A CA 1
ATOM 1524 C C . ARG A 1 196 ? 3.053 -4.943 -0.713 1.00 94.44 196 ARG A C 1
ATOM 1526 O O . ARG A 1 196 ? 3.072 -3.804 -0.259 1.00 94.44 196 ARG A O 1
ATOM 1533 N N . ILE A 1 197 ? 4.097 -5.759 -0.712 1.00 93.50 197 ILE A N 1
ATOM 1534 C CA . ILE A 1 197 ? 5.435 -5.364 -0.270 1.00 93.50 197 ILE A CA 1
ATOM 1535 C C . ILE A 1 197 ? 6.409 -5.492 -1.438 1.00 93.50 197 ILE A C 1
ATOM 1537 O O . ILE A 1 197 ? 6.208 -6.321 -2.329 1.00 93.50 197 ILE A O 1
ATOM 1541 N N . SER A 1 198 ? 7.434 -4.649 -1.472 1.00 89.94 198 SER A N 1
ATOM 1542 C CA . SER A 1 198 ? 8.445 -4.653 -2.530 1.00 89.94 198 SER A CA 1
ATOM 1543 C C . SER A 1 198 ? 9.841 -4.583 -1.934 1.00 89.94 198 SER A C 1
ATOM 1545 O O . SER A 1 198 ? 10.096 -3.777 -1.042 1.00 89.94 198 SER A O 1
ATOM 1547 N N . TYR A 1 199 ? 10.726 -5.412 -2.474 1.00 87.44 199 TYR A N 1
ATOM 1548 C CA . TYR A 1 199 ? 12.141 -5.474 -2.157 1.00 87.44 199 TYR A CA 1
ATOM 1549 C C . TYR A 1 199 ? 12.927 -5.044 -3.393 1.00 87.44 199 TYR A C 1
ATOM 1551 O O . TYR A 1 199 ? 12.814 -5.640 -4.471 1.00 87.44 199 TYR A O 1
ATOM 1559 N N . LEU A 1 200 ? 13.700 -3.977 -3.248 1.00 81.19 200 LEU A N 1
ATOM 1560 C CA . LEU A 1 200 ? 14.598 -3.473 -4.268 1.00 81.19 200 LEU A CA 1
ATOM 1561 C C . LEU A 1 200 ? 15.581 -4.586 -4.654 1.00 81.19 200 LEU A C 1
ATOM 1563 O O . LEU A 1 200 ? 16.110 -5.288 -3.798 1.00 81.19 200 LEU A O 1
ATOM 1567 N N . ASN A 1 201 ? 15.791 -4.766 -5.954 1.00 78.00 201 ASN A N 1
ATOM 1568 C CA . ASN A 1 201 ? 16.648 -5.786 -6.574 1.00 78.00 201 ASN A CA 1
ATOM 1569 C C . ASN A 1 201 ? 16.188 -7.247 -6.437 1.00 78.00 201 ASN A C 1
ATOM 1571 O O . ASN A 1 201 ? 16.825 -8.136 -7.005 1.00 78.00 201 ASN A O 1
ATOM 1575 N N . ALA A 1 202 ? 15.079 -7.517 -5.746 1.00 84.38 202 ALA A N 1
ATOM 1576 C CA . ALA A 1 202 ? 14.560 -8.871 -5.586 1.00 84.38 202 ALA A CA 1
ATOM 1577 C C . ALA A 1 202 ? 13.206 -9.061 -6.277 1.00 84.38 202 ALA A C 1
ATOM 1579 O O . ALA A 1 202 ? 13.057 -9.949 -7.122 1.00 84.38 202 ALA A O 1
ATOM 1580 N N . GLY A 1 203 ? 12.212 -8.231 -5.959 1.00 87.19 203 GLY A N 1
ATOM 1581 C CA . GLY A 1 203 ? 10.842 -8.539 -6.347 1.00 87.19 203 GLY A CA 1
ATOM 1582 C C . GLY A 1 203 ? 9.773 -7.784 -5.584 1.00 87.19 203 GLY A C 1
ATOM 1583 O O . GLY A 1 203 ? 10.034 -6.908 -4.764 1.00 87.19 203 GLY A O 1
ATOM 1584 N N . SER A 1 204 ? 8.529 -8.158 -5.843 1.00 90.69 204 SER A N 1
ATOM 1585 C CA . SER A 1 204 ? 7.395 -7.739 -5.031 1.00 90.69 204 SER A CA 1
ATOM 1586 C C . SER A 1 204 ? 6.479 -8.910 -4.725 1.00 90.69 204 SER A C 1
ATOM 1588 O O . SER A 1 204 ? 6.440 -9.900 -5.451 1.00 90.69 204 SER A O 1
ATOM 1590 N N . MET A 1 205 ? 5.748 -8.803 -3.626 1.00 93.69 205 MET A N 1
ATOM 1591 C CA . MET A 1 205 ? 4.883 -9.856 -3.121 1.00 93.69 205 MET A CA 1
ATOM 1592 C C . MET A 1 205 ? 3.510 -9.300 -2.783 1.00 93.69 205 MET A C 1
ATOM 1594 O O . MET A 1 205 ? 3.387 -8.184 -2.281 1.00 93.69 205 MET A O 1
ATOM 1598 N N . GLU A 1 206 ? 2.475 -10.089 -3.051 1.00 94.50 206 GLU A N 1
ATOM 1599 C CA . GLU A 1 206 ? 1.090 -9.779 -2.714 1.00 94.50 206 GLU A CA 1
ATOM 1600 C C . GLU A 1 206 ? 0.561 -10.758 -1.673 1.00 94.50 206 GLU A C 1
ATOM 1602 O O . GLU A 1 206 ? 0.564 -11.971 -1.890 1.00 94.50 206 GLU A O 1
ATOM 1607 N N . PHE A 1 207 ? 0.015 -10.219 -0.590 1.00 95.88 207 PHE A N 1
ATOM 1608 C CA . PHE A 1 207 ? -0.584 -10.962 0.505 1.00 95.88 207 PHE A CA 1
ATOM 1609 C C . PHE A 1 207 ? -2.082 -10.694 0.565 1.00 95.88 207 PHE A C 1
ATOM 1611 O O . PHE A 1 207 ? -2.551 -9.573 0.370 1.00 95.88 207 PHE A O 1
ATOM 1618 N N . SER A 1 208 ? -2.844 -11.732 0.885 1.00 94.19 208 SER A N 1
ATOM 1619 C CA . SER A 1 208 ? -4.266 -11.617 1.202 1.00 94.19 208 SER A CA 1
ATOM 1620 C C . SER A 1 208 ? -4.473 -12.031 2.645 1.00 94.19 208 SER A C 1
ATOM 1622 O O . SER A 1 208 ? -3.930 -13.048 3.072 1.00 94.19 208 SER A O 1
ATOM 1624 N N . LEU A 1 209 ? -5.312 -11.288 3.360 1.00 92.31 209 LEU A N 1
ATOM 1625 C CA . LEU A 1 209 ? -5.757 -11.676 4.690 1.00 92.31 209 LEU A CA 1
ATOM 1626 C C . LEU A 1 209 ? -6.720 -12.867 4.570 1.00 92.31 209 LEU A C 1
ATOM 1628 O O . LEU A 1 209 ? -7.765 -12.763 3.925 1.00 92.31 209 LEU A O 1
ATOM 1632 N N . ASP A 1 210 ? -6.351 -14.002 5.152 1.00 88.88 210 ASP A N 1
ATOM 1633 C CA . ASP A 1 210 ? -7.122 -15.245 5.176 1.00 88.88 210 ASP A CA 1
ATOM 1634 C C . ASP A 1 210 ? -7.169 -15.770 6.612 1.00 88.88 210 ASP A C 1
ATOM 1636 O O . ASP A 1 210 ? -6.128 -16.004 7.215 1.00 88.88 210 ASP A O 1
ATOM 1640 N N . LYS A 1 211 ? -8.373 -15.905 7.184 1.00 87.69 211 LYS A N 1
ATOM 1641 C CA . LYS A 1 211 ? -8.591 -16.333 8.583 1.00 87.69 211 LYS A CA 1
ATOM 1642 C C . LYS A 1 211 ? -7.672 -15.623 9.595 1.00 87.69 211 LYS A C 1
ATOM 1644 O O . LYS A 1 211 ? -7.087 -16.268 10.456 1.00 87.69 211 LYS A O 1
ATOM 1649 N N . ASN A 1 212 ? -7.578 -14.296 9.491 1.00 90.50 212 ASN A N 1
ATOM 1650 C CA . ASN A 1 212 ? -6.699 -13.456 10.313 1.00 90.50 212 ASN A CA 1
ATOM 1651 C C . ASN A 1 212 ? -5.203 -13.790 10.159 1.00 90.50 212 ASN A C 1
ATOM 1653 O O . ASN A 1 212 ? -4.447 -13.624 11.095 1.00 90.50 212 ASN A O 1
ATOM 1657 N N . VAL A 1 213 ? -4.746 -14.257 8.999 1.00 92.75 213 VAL A N 1
ATOM 1658 C CA . VAL A 1 213 ? -3.314 -14.388 8.694 1.00 92.75 213 VAL A CA 1
ATOM 1659 C C . VAL A 1 213 ? -3.052 -13.789 7.319 1.00 92.75 213 VAL A C 1
ATOM 1661 O O . VAL A 1 213 ? -3.797 -14.038 6.370 1.00 92.75 213 VAL A O 1
ATOM 1664 N N . TRP A 1 214 ? -2.007 -12.973 7.189 1.00 96.00 214 TRP A N 1
ATOM 1665 C CA . TRP A 1 214 ? -1.565 -12.477 5.886 1.00 96.00 214 TRP A CA 1
ATOM 1666 C C . TRP A 1 214 ? -0.794 -13.569 5.164 1.00 96.00 214 TRP A C 1
ATOM 1668 O O . TRP A 1 214 ? 0.289 -13.947 5.594 1.00 96.00 214 TRP A O 1
ATOM 1678 N N . VAL A 1 215 ? -1.357 -14.071 4.067 1.00 96.56 215 VAL A N 1
ATOM 1679 C CA . VAL A 1 215 ? -0.803 -15.208 3.324 1.00 96.56 215 VAL A CA 1
ATOM 1680 C C . VAL A 1 215 ? -0.323 -14.756 1.953 1.00 96.56 215 VAL A C 1
ATOM 1682 O O . VAL A 1 215 ? -1.098 -14.150 1.202 1.00 96.56 215 VAL A O 1
ATOM 1685 N N . LEU A 1 216 ? 0.918 -15.103 1.609 1.00 95.94 216 LEU A N 1
ATOM 1686 C CA . LEU A 1 216 ? 1.529 -14.846 0.309 1.00 95.94 216 LEU A CA 1
ATOM 1687 C C . LEU A 1 216 ? 0.713 -15.517 -0.802 1.00 95.94 216 LEU A C 1
ATOM 1689 O O . LEU A 1 216 ? 0.519 -16.733 -0.799 1.00 95.94 216 LEU A O 1
ATOM 1693 N N . LYS A 1 217 ? 0.215 -14.723 -1.754 1.00 93.88 217 LYS A N 1
ATOM 1694 C CA . LYS A 1 217 ? -0.577 -15.188 -2.903 1.00 93.88 217 LYS A CA 1
ATOM 1695 C C . LYS A 1 217 ? 0.203 -15.147 -4.206 1.00 93.88 217 LYS A C 1
ATOM 1697 O O . LYS A 1 217 ? 0.063 -16.072 -4.995 1.00 93.88 217 LYS A O 1
ATOM 1702 N N . ASN A 1 218 ? 0.992 -14.098 -4.423 1.00 90.88 218 ASN A N 1
ATOM 1703 C CA . ASN A 1 218 ? 1.823 -13.945 -5.615 1.00 90.88 218 ASN A CA 1
ATOM 1704 C C . ASN A 1 218 ? 3.183 -13.380 -5.213 1.00 90.88 218 ASN A C 1
ATOM 1706 O O . ASN A 1 218 ? 3.241 -12.481 -4.376 1.00 90.88 218 ASN A O 1
ATOM 1710 N N . ALA A 1 219 ? 4.243 -13.863 -5.851 1.00 90.88 219 ALA A N 1
ATOM 1711 C CA . ALA A 1 219 ? 5.565 -13.257 -5.823 1.00 90.88 219 ALA A CA 1
ATOM 1712 C C . ALA A 1 219 ? 5.984 -12.983 -7.269 1.00 90.88 219 ALA A C 1
ATOM 1714 O O . ALA A 1 219 ? 5.828 -13.845 -8.133 1.00 90.88 219 ALA A O 1
ATOM 1715 N N . TYR A 1 220 ? 6.481 -11.780 -7.522 1.00 86.75 220 TYR A N 1
ATOM 1716 C CA . TYR A 1 220 ? 6.968 -11.343 -8.820 1.00 86.75 220 TYR A CA 1
ATOM 1717 C C . TYR A 1 220 ? 8.443 -11.021 -8.668 1.00 86.75 220 TYR A C 1
ATOM 1719 O O . TYR A 1 220 ? 8.817 -10.165 -7.864 1.00 86.75 220 TYR A O 1
ATOM 1727 N N . THR A 1 221 ? 9.282 -11.744 -9.392 1.00 81.38 221 THR A N 1
ATOM 1728 C CA . THR A 1 221 ? 10.727 -11.558 -9.346 1.00 81.38 221 THR A CA 1
ATOM 1729 C C . THR A 1 221 ? 11.107 -10.414 -10.264 1.00 81.38 221 THR A C 1
ATOM 1731 O O . THR A 1 221 ? 10.637 -10.333 -11.398 1.00 81.38 221 THR A O 1
ATOM 1734 N N . GLN A 1 222 ? 11.987 -9.537 -9.798 1.00 72.12 222 GLN A N 1
ATOM 1735 C CA . GLN A 1 222 ? 12.584 -8.550 -10.687 1.00 72.12 222 GLN A CA 1
ATOM 1736 C C . GLN A 1 222 ? 13.516 -9.250 -11.680 1.00 72.12 222 GLN A C 1
ATOM 1738 O O . GLN A 1 222 ? 14.107 -10.295 -11.374 1.00 72.12 222 GLN A O 1
ATOM 1743 N N . SER A 1 223 ? 13.651 -8.672 -12.877 1.00 62.47 223 SER A N 1
ATOM 1744 C CA . SER A 1 223 ? 14.530 -9.205 -13.918 1.00 62.47 223 SER A CA 1
ATOM 1745 C C . SER A 1 223 ? 15.975 -9.354 -13.434 1.00 62.47 223 SER A C 1
ATOM 1747 O O . SER A 1 223 ? 16.353 -8.846 -12.380 1.00 62.47 223 SER A O 1
ATOM 1749 N N . GLU A 1 224 ? 16.792 -10.123 -14.158 1.00 60.66 224 GLU A N 1
ATOM 1750 C CA . GLU A 1 224 ? 18.231 -10.239 -13.880 1.00 60.66 224 GLU A CA 1
ATOM 1751 C C . GLU A 1 224 ? 18.915 -8.898 -14.130 1.00 60.66 224 GLU A C 1
ATOM 1753 O O . GLU A 1 224 ? 19.389 -8.604 -15.222 1.00 60.66 224 GLU A O 1
ATOM 1758 N N . ILE A 1 225 ? 18.861 -8.044 -13.121 1.00 59.19 225 ILE A N 1
ATOM 1759 C CA . ILE A 1 225 ? 19.419 -6.713 -13.142 1.00 59.19 225 ILE A CA 1
ATOM 1760 C C . ILE A 1 225 ? 20.533 -6.687 -12.112 1.00 59.19 225 ILE A C 1
ATOM 1762 O O . ILE A 1 225 ? 20.295 -6.870 -10.919 1.00 59.19 225 ILE A O 1
ATOM 1766 N N . ASP A 1 226 ? 21.738 -6.433 -12.600 1.00 60.16 226 ASP A N 1
ATOM 1767 C CA . ASP A 1 226 ? 22.871 -6.082 -11.769 1.00 60.16 226 ASP A CA 1
ATOM 1768 C C . ASP A 1 226 ? 22.819 -4.574 -11.487 1.00 60.16 226 ASP A C 1
ATOM 1770 O O . ASP A 1 226 ? 23.090 -3.751 -12.362 1.00 60.16 226 ASP A O 1
ATOM 1774 N N . THR A 1 227 ? 22.380 -4.193 -10.286 1.00 58.94 227 THR A N 1
ATOM 1775 C CA . THR A 1 227 ? 22.359 -2.786 -9.860 1.00 58.94 227 THR A CA 1
ATOM 1776 C C . THR A 1 227 ? 23.664 -2.337 -9.215 1.00 58.94 227 THR A C 1
ATOM 1778 O O . THR A 1 227 ? 23.705 -1.225 -8.692 1.00 58.94 227 THR A O 1
ATOM 1781 N N . THR A 1 228 ? 24.710 -3.170 -9.195 1.00 60.97 228 THR A N 1
ATOM 1782 C CA . THR A 1 228 ? 25.988 -2.797 -8.562 1.00 60.97 228 THR A CA 1
ATOM 1783 C C . THR A 1 228 ? 26.639 -1.579 -9.226 1.00 60.97 228 THR A C 1
ATOM 1785 O O . THR A 1 228 ? 27.338 -0.832 -8.546 1.00 60.97 228 THR A O 1
ATOM 1788 N N . ASP A 1 229 ? 26.309 -1.316 -10.495 1.00 60.53 229 ASP A N 1
ATOM 1789 C CA . ASP A 1 229 ? 26.798 -0.175 -11.281 1.00 60.53 229 ASP A CA 1
ATOM 1790 C C . ASP A 1 229 ? 25.822 1.023 -11.344 1.00 60.53 229 ASP A C 1
ATOM 1792 O O . ASP A 1 229 ? 26.064 1.986 -12.077 1.00 60.53 229 ASP A O 1
ATOM 1796 N N . VAL A 1 230 ? 24.690 0.990 -10.629 1.00 67.94 230 VAL A N 1
ATOM 1797 C CA . VAL A 1 230 ? 23.730 2.111 -10.621 1.00 67.94 230 VAL A CA 1
ATOM 1798 C C . VAL A 1 230 ? 24.211 3.183 -9.642 1.00 67.94 230 VAL A C 1
ATOM 1800 O O . VAL A 1 230 ? 24.437 2.897 -8.467 1.00 67.94 230 VAL A O 1
ATOM 1803 N N . ASP A 1 231 ? 24.328 4.430 -10.111 1.00 76.31 231 ASP A N 1
ATOM 1804 C CA . ASP A 1 231 ? 24.674 5.571 -9.255 1.00 76.31 231 ASP A CA 1
ATOM 1805 C C . ASP A 1 231 ? 23.705 5.662 -8.055 1.00 76.31 231 ASP A C 1
ATOM 1807 O O . ASP A 1 231 ? 22.496 5.507 -8.249 1.00 76.31 231 ASP A O 1
ATOM 1811 N N . PRO A 1 232 ? 24.167 5.941 -6.820 1.00 77.06 232 PRO A N 1
ATOM 1812 C CA . PRO A 1 232 ? 23.292 5.996 -5.646 1.00 77.06 232 PRO A CA 1
ATOM 1813 C C . PRO A 1 232 ? 22.090 6.940 -5.797 1.00 77.06 232 PRO A C 1
ATOM 1815 O O . PRO A 1 232 ? 21.008 6.659 -5.279 1.00 77.06 232 PRO A O 1
ATOM 1818 N N . THR A 1 233 ? 22.252 8.041 -6.535 1.00 77.56 233 THR A N 1
ATOM 1819 C CA . THR A 1 233 ? 21.176 8.998 -6.828 1.00 77.56 233 THR A CA 1
ATOM 1820 C C . THR A 1 233 ? 20.152 8.390 -7.782 1.00 77.56 233 THR A C 1
ATOM 1822 O O . THR A 1 233 ? 18.945 8.531 -7.575 1.00 77.56 233 THR A O 1
ATOM 1825 N N . GLU A 1 234 ? 20.614 7.671 -8.808 1.00 79.81 234 GLU A N 1
ATOM 1826 C CA . GLU A 1 234 ? 19.738 6.922 -9.712 1.00 79.81 234 GLU A CA 1
ATOM 1827 C C . GLU A 1 234 ? 19.020 5.788 -8.975 1.00 79.81 234 GLU A C 1
ATOM 1829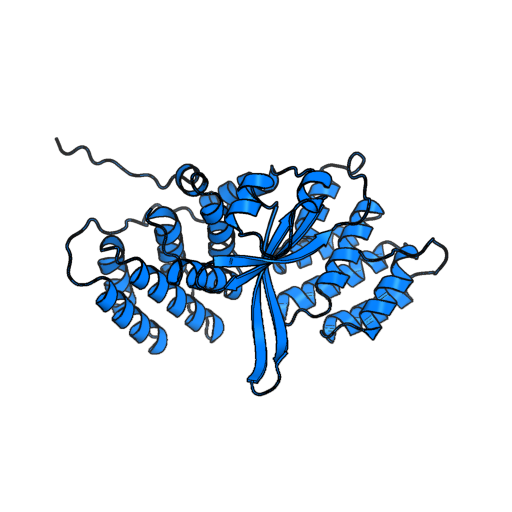 O O . GLU A 1 234 ? 17.825 5.588 -9.185 1.00 79.81 234 GLU A O 1
ATOM 1834 N N . LEU A 1 235 ? 19.700 5.089 -8.063 1.00 80.44 235 LEU A N 1
ATOM 1835 C CA . LEU A 1 235 ? 19.110 4.023 -7.257 1.00 80.44 235 LEU A CA 1
ATOM 1836 C C . LEU A 1 235 ? 18.008 4.562 -6.337 1.00 80.44 235 LEU A C 1
ATOM 1838 O O . LEU A 1 235 ? 16.930 3.970 -6.247 1.00 80.44 235 LEU A O 1
ATOM 1842 N N . ALA A 1 236 ? 18.241 5.714 -5.703 1.00 83.25 236 ALA A N 1
ATOM 1843 C CA . ALA A 1 236 ? 17.232 6.400 -4.904 1.00 83.25 236 ALA A CA 1
ATOM 1844 C C . ALA A 1 236 ? 16.019 6.796 -5.759 1.00 83.25 236 ALA A C 1
ATOM 1846 O O . ALA A 1 236 ? 14.877 6.551 -5.366 1.00 83.25 236 ALA A O 1
ATOM 1847 N N . LEU A 1 237 ? 16.251 7.342 -6.957 1.00 88.88 237 LEU A N 1
ATOM 1848 C CA . LEU A 1 237 ? 15.181 7.685 -7.891 1.00 88.88 237 LEU A CA 1
ATOM 1849 C C . LEU A 1 237 ? 14.385 6.443 -8.323 1.00 88.88 237 LEU A C 1
ATOM 1851 O O . LEU A 1 237 ? 13.156 6.477 -8.334 1.00 88.88 237 LEU A O 1
ATOM 1855 N N . VAL A 1 238 ? 15.056 5.330 -8.629 1.00 86.81 238 VAL A N 1
ATOM 1856 C CA . VAL A 1 238 ? 14.411 4.051 -8.971 1.00 86.81 238 VAL A CA 1
ATOM 1857 C C . VAL A 1 238 ? 13.576 3.530 -7.812 1.00 86.81 238 VAL A C 1
ATOM 1859 O O . VAL A 1 238 ? 12.418 3.181 -8.020 1.00 86.81 238 VAL A O 1
ATOM 1862 N N . SER A 1 239 ? 14.106 3.541 -6.590 1.00 84.62 239 SER A N 1
ATOM 1863 C CA . SER A 1 239 ? 13.353 3.149 -5.395 1.00 84.62 239 SER A CA 1
ATOM 1864 C C . SER A 1 239 ? 12.046 3.946 -5.270 1.00 84.62 239 SER A C 1
ATOM 1866 O O . SER A 1 239 ? 10.967 3.373 -5.106 1.00 84.62 239 SER A O 1
ATOM 1868 N N . GLN A 1 240 ? 12.100 5.263 -5.493 1.00 90.06 240 GLN A N 1
ATOM 1869 C CA . GLN A 1 240 ? 10.908 6.112 -5.490 1.00 90.06 240 GLN A CA 1
ATOM 1870 C C . GLN A 1 240 ? 9.935 5.801 -6.642 1.00 90.06 240 GLN A C 1
ATOM 1872 O O . GLN A 1 240 ? 8.723 5.854 -6.442 1.00 90.06 240 GLN A O 1
ATOM 1877 N N . LEU A 1 241 ? 10.427 5.444 -7.836 1.00 92.06 241 LEU A N 1
ATOM 1878 C CA . LEU A 1 241 ? 9.592 5.015 -8.973 1.00 92.06 241 LEU A CA 1
ATOM 1879 C C . LEU A 1 241 ? 8.879 3.679 -8.719 1.00 92.06 241 LEU A C 1
ATOM 1881 O O . LEU A 1 241 ? 7.818 3.427 -9.296 1.00 92.06 241 LEU A O 1
ATOM 1885 N N . LEU A 1 242 ? 9.459 2.823 -7.878 1.00 88.75 242 LEU A N 1
ATOM 1886 C CA . LEU A 1 242 ? 8.909 1.519 -7.503 1.00 88.75 242 LEU A CA 1
ATOM 1887 C C . LEU A 1 242 ? 8.028 1.572 -6.251 1.00 88.75 242 LEU A C 1
ATOM 1889 O O . LEU A 1 242 ? 7.374 0.576 -5.933 1.00 88.75 242 LEU A O 1
ATOM 1893 N N . SER A 1 243 ? 7.967 2.728 -5.585 1.00 87.75 243 SER A N 1
ATOM 1894 C CA . SER A 1 243 ? 7.157 2.938 -4.389 1.00 87.75 243 SER A CA 1
ATOM 1895 C C . SER A 1 243 ? 5.679 2.591 -4.611 1.00 87.75 243 SER A C 1
ATOM 1897 O O . SER A 1 243 ? 5.146 2.557 -5.728 1.00 87.75 243 SER A O 1
ATOM 1899 N N . SER A 1 244 ? 4.993 2.311 -3.511 1.00 85.81 244 SER A N 1
ATOM 1900 C CA . SER A 1 244 ? 3.541 2.165 -3.477 1.00 85.81 244 SER A CA 1
ATOM 1901 C C . SER A 1 244 ? 2.815 3.490 -3.214 1.00 85.81 244 SER A C 1
ATOM 1903 O O . SER A 1 244 ? 1.598 3.547 -3.367 1.00 85.81 244 SER A O 1
ATOM 1905 N N . ASP A 1 245 ? 3.544 4.570 -2.917 1.00 86.19 245 ASP A N 1
ATOM 1906 C CA . ASP A 1 245 ? 3.002 5.930 -2.896 1.00 86.19 245 ASP A CA 1
ATOM 1907 C C . ASP A 1 245 ? 2.918 6.485 -4.328 1.00 86.19 245 ASP A C 1
ATOM 1909 O O . ASP A 1 245 ? 3.922 6.830 -4.957 1.00 86.19 245 ASP A O 1
ATOM 1913 N N . TYR A 1 246 ? 1.695 6.602 -4.853 1.00 90.44 246 TYR A N 1
ATOM 1914 C CA . TYR A 1 246 ? 1.463 7.078 -6.216 1.00 90.44 246 TYR A CA 1
ATOM 1915 C C . TYR A 1 246 ? 1.851 8.553 -6.429 1.00 90.44 246 TYR A C 1
ATOM 1917 O O . TYR A 1 246 ? 2.167 8.933 -7.564 1.00 90.44 246 TYR A O 1
ATOM 1925 N N . ASN A 1 247 ? 1.829 9.396 -5.388 1.00 89.81 247 ASN A N 1
ATOM 1926 C CA . ASN A 1 247 ? 2.264 10.790 -5.478 1.00 89.81 247 ASN A CA 1
ATOM 1927 C C . ASN A 1 247 ? 3.778 10.852 -5.642 1.00 89.81 247 ASN A C 1
ATOM 1929 O O . ASN A 1 247 ? 4.263 11.555 -6.539 1.00 89.81 247 ASN A O 1
ATOM 1933 N N . LEU A 1 248 ? 4.501 10.064 -4.844 1.00 91.00 248 LEU A N 1
ATOM 1934 C CA . LEU A 1 248 ? 5.944 9.903 -4.968 1.00 91.00 248 LEU A CA 1
ATOM 1935 C C . LEU A 1 248 ? 6.313 9.340 -6.343 1.00 91.00 248 LEU A C 1
ATOM 1937 O O . LEU A 1 248 ? 7.057 9.994 -7.071 1.00 91.00 248 LEU A O 1
ATOM 1941 N N . VAL A 1 249 ? 5.696 8.232 -6.777 1.00 95.31 249 VAL A N 1
ATOM 1942 C CA . VAL A 1 249 ? 5.950 7.654 -8.111 1.00 95.31 249 VAL A CA 1
ATOM 1943 C C . VAL A 1 249 ? 5.721 8.691 -9.211 1.00 95.31 249 VAL A C 1
ATOM 1945 O O . VAL A 1 249 ? 6.530 8.824 -10.127 1.00 95.31 249 VAL A O 1
ATOM 1948 N N . ARG A 1 250 ? 4.640 9.476 -9.142 1.00 96.12 250 ARG A N 1
ATOM 1949 C CA . ARG A 1 250 ? 4.343 10.506 -10.147 1.00 96.12 250 ARG A CA 1
ATOM 1950 C C . ARG A 1 250 ? 5.352 11.656 -10.126 1.00 96.12 250 ARG A C 1
ATOM 1952 O O . ARG A 1 250 ? 5.688 12.176 -11.195 1.00 96.12 250 ARG A O 1
ATOM 1959 N N . LYS A 1 251 ? 5.787 12.102 -8.945 1.00 96.25 251 LYS A N 1
ATOM 1960 C CA . LYS A 1 251 ? 6.822 13.135 -8.790 1.00 96.25 251 LYS A CA 1
ATOM 1961 C C . LYS A 1 251 ? 8.142 12.637 -9.381 1.00 96.25 251 LYS A C 1
ATOM 1963 O O . LYS A 1 251 ? 8.660 13.276 -10.295 1.00 96.25 251 LYS A O 1
ATOM 1968 N N . SER A 1 252 ? 8.593 11.461 -8.965 1.00 96.38 252 SER A N 1
ATOM 1969 C CA . SER A 1 252 ? 9.841 10.839 -9.411 1.00 96.38 252 SER A CA 1
ATOM 1970 C C . SER A 1 252 ? 9.806 10.471 -10.894 1.00 96.38 252 SER A C 1
ATOM 1972 O O . SER A 1 252 ? 10.801 10.620 -11.591 1.00 96.38 252 SER A O 1
ATOM 1974 N N . ALA A 1 253 ? 8.649 10.101 -11.453 1.00 98.12 253 ALA A N 1
ATOM 1975 C CA . ALA A 1 253 ? 8.512 9.863 -12.891 1.00 98.12 253 ALA A CA 1
ATOM 1976 C C . ALA A 1 253 ? 8.740 11.133 -13.719 1.00 98.12 253 ALA A C 1
ATOM 1978 O O . ALA A 1 253 ? 9.316 11.077 -14.804 1.00 98.12 253 ALA A O 1
ATOM 1979 N N . ARG A 1 254 ? 8.294 12.295 -13.228 1.00 97.94 254 ARG A N 1
ATOM 1980 C CA . ARG A 1 254 ? 8.573 13.577 -13.894 1.00 97.94 254 ARG A CA 1
ATOM 1981 C C . ARG A 1 254 ? 10.047 13.930 -13.811 1.00 97.94 254 ARG A C 1
ATOM 1983 O O . ARG A 1 254 ? 10.593 14.403 -14.802 1.00 97.94 254 ARG A O 1
ATOM 1990 N N . GLU A 1 255 ? 10.659 13.689 -12.658 1.00 96.69 255 GLU A N 1
ATOM 1991 C CA . GLU A 1 255 ? 12.090 13.881 -12.458 1.00 96.69 255 GLU A CA 1
ATOM 1992 C C . GLU A 1 255 ? 12.901 12.986 -13.397 1.00 96.69 255 GLU A C 1
ATOM 1994 O O . GLU A 1 255 ? 13.681 13.512 -14.177 1.00 96.69 255 GLU A O 1
ATOM 1999 N N . ALA A 1 256 ? 12.607 11.684 -13.458 1.00 96.50 256 ALA A N 1
ATOM 2000 C CA . ALA A 1 256 ? 13.246 10.734 -14.370 1.00 96.50 256 ALA A CA 1
ATOM 2001 C C . ALA A 1 256 ? 13.128 11.137 -15.852 1.00 96.50 256 ALA A C 1
ATOM 2003 O O . ALA A 1 256 ? 14.060 10.945 -16.632 1.00 96.50 256 ALA A O 1
ATOM 2004 N N . ILE A 1 257 ? 11.997 11.725 -16.259 1.00 97.44 257 ILE A N 1
ATOM 2005 C CA . ILE A 1 257 ? 11.832 12.282 -17.611 1.00 97.44 257 ILE A CA 1
ATOM 2006 C C . ILE A 1 257 ? 12.714 13.526 -17.802 1.00 97.44 257 ILE A C 1
ATOM 2008 O O . ILE A 1 257 ? 13.327 13.681 -18.858 1.00 97.44 257 ILE A O 1
ATOM 2012 N N . ALA A 1 258 ? 12.765 14.420 -16.812 1.00 96.44 258 ALA A N 1
ATOM 2013 C CA . ALA A 1 258 ? 13.535 15.661 -16.877 1.00 96.44 258 ALA A CA 1
ATOM 2014 C C . ALA A 1 258 ? 15.051 15.406 -16.888 1.00 96.44 258 ALA A C 1
ATOM 2016 O O . ALA A 1 258 ? 15.774 16.049 -17.649 1.00 96.44 258 ALA A O 1
ATOM 2017 N N . THR A 1 259 ? 15.516 14.443 -16.092 1.00 93.06 259 THR A N 1
ATOM 2018 C CA . THR A 1 259 ? 16.925 14.040 -15.983 1.00 93.06 259 THR A CA 1
ATOM 2019 C C . THR A 1 259 ? 17.345 13.026 -17.045 1.00 93.06 259 THR A C 1
ATOM 2021 O O . THR A 1 259 ? 18.532 12.753 -17.180 1.00 93.06 259 THR A O 1
ATOM 2024 N N . LYS A 1 260 ? 16.398 12.523 -17.852 1.00 92.62 260 LYS A N 1
ATOM 2025 C CA . LYS A 1 260 ? 16.615 11.518 -18.907 1.00 92.62 260 LYS A CA 1
ATOM 2026 C C . LYS A 1 260 ? 17.214 10.216 -18.369 1.00 92.62 260 LYS A C 1
ATOM 2028 O O . LYS A 1 260 ? 18.241 9.750 -18.864 1.00 92.62 260 LYS A O 1
ATOM 2033 N N . LEU A 1 261 ? 16.535 9.607 -17.397 1.00 91.62 261 LEU A N 1
ATOM 2034 C CA . LEU A 1 261 ? 16.868 8.267 -16.916 1.00 91.62 261 LEU A CA 1
ATOM 2035 C C . LEU A 1 261 ? 17.037 7.306 -18.108 1.00 91.62 261 LEU A C 1
ATOM 2037 O O . LEU A 1 261 ? 16.103 7.096 -18.887 1.00 91.62 261 LEU A O 1
ATOM 2041 N N . SER A 1 262 ? 18.244 6.761 -18.257 1.00 90.69 262 SER A N 1
ATOM 2042 C CA . SER A 1 262 ? 18.653 5.943 -19.412 1.00 90.69 262 SER A CA 1
ATOM 2043 C C . SER A 1 262 ? 19.283 4.607 -19.019 1.00 90.69 262 SER A C 1
ATOM 2045 O O . SER A 1 262 ? 19.421 3.718 -19.862 1.00 90.69 262 SER A O 1
ATOM 2047 N N . ASN A 1 263 ? 19.614 4.443 -17.737 1.00 89.12 263 ASN A N 1
ATOM 2048 C CA . ASN A 1 263 ? 20.123 3.201 -17.191 1.00 89.12 263 ASN A CA 1
ATOM 2049 C C . ASN A 1 263 ? 19.129 2.054 -17.477 1.00 89.12 263 ASN A C 1
ATOM 2051 O O . ASN A 1 263 ? 17.964 2.096 -17.080 1.00 89.12 263 ASN A O 1
ATOM 2055 N N . THR A 1 264 ? 19.579 1.036 -18.217 1.00 89.31 264 THR A N 1
ATOM 2056 C CA . THR A 1 264 ? 18.699 -0.051 -18.691 1.00 89.31 264 THR A CA 1
ATOM 2057 C C . THR A 1 264 ? 18.208 -0.920 -17.537 1.00 89.31 264 THR A C 1
ATOM 2059 O O . THR A 1 264 ? 17.052 -1.323 -17.530 1.00 89.31 264 THR A O 1
ATOM 2062 N N . ALA A 1 265 ? 19.049 -1.141 -16.528 1.00 84.38 265 ALA A N 1
ATOM 2063 C CA . ALA A 1 265 ? 18.687 -1.844 -15.306 1.00 84.38 265 ALA A CA 1
ATOM 2064 C C . ALA A 1 265 ? 17.536 -1.129 -14.571 1.00 84.38 265 ALA A C 1
ATOM 2066 O O . ALA A 1 265 ? 16.502 -1.730 -14.285 1.00 84.38 265 ALA A O 1
ATOM 2067 N N . ALA A 1 266 ? 17.660 0.182 -14.365 1.00 87.00 266 ALA A N 1
ATOM 2068 C CA . ALA A 1 266 ? 16.608 1.019 -13.789 1.00 87.00 266 ALA A CA 1
ATOM 2069 C C . ALA A 1 266 ? 15.293 0.971 -14.593 1.00 87.00 266 ALA A C 1
ATOM 2071 O O . ALA A 1 266 ? 14.201 0.862 -14.033 1.00 87.00 266 ALA A O 1
ATOM 2072 N N . LEU A 1 267 ? 15.380 1.051 -15.919 1.00 91.88 267 LEU A N 1
ATOM 2073 C CA . LEU A 1 267 ? 14.212 1.068 -16.798 1.00 91.88 267 LEU A CA 1
ATOM 2074 C C . LEU A 1 267 ? 13.546 -0.313 -16.936 1.00 91.88 267 LEU A C 1
ATOM 2076 O O . LEU A 1 267 ? 12.321 -0.380 -17.051 1.00 91.88 267 LEU A O 1
ATOM 2080 N N . ASP A 1 268 ? 14.306 -1.407 -16.858 1.00 90.62 268 ASP A N 1
ATOM 2081 C CA . ASP A 1 268 ? 13.774 -2.774 -16.806 1.00 90.62 268 ASP A CA 1
ATOM 2082 C C . ASP A 1 268 ? 12.914 -2.961 -15.529 1.00 90.62 268 ASP A C 1
ATOM 2084 O O . ASP A 1 268 ? 11.810 -3.506 -15.616 1.00 90.62 268 ASP A O 1
ATOM 2088 N N . GLN A 1 269 ? 13.315 -2.384 -14.381 1.00 86.88 269 GLN A N 1
ATOM 2089 C CA . GLN A 1 269 ? 12.478 -2.351 -13.163 1.00 86.88 269 GLN A CA 1
ATOM 2090 C C . GLN A 1 269 ? 11.158 -1.605 -13.379 1.00 86.88 269 GLN A C 1
ATOM 2092 O O . GLN A 1 269 ? 10.081 -2.070 -12.997 1.00 86.88 269 GLN A O 1
ATOM 2097 N N . VAL A 1 270 ? 11.227 -0.437 -14.021 1.00 93.50 270 VAL A N 1
ATOM 2098 C CA . VAL A 1 270 ? 10.044 0.369 -14.346 1.00 93.50 270 VAL A CA 1
ATOM 2099 C C . VAL A 1 270 ? 9.104 -0.406 -15.276 1.00 93.50 270 VAL A C 1
ATOM 2101 O O . VAL A 1 270 ? 7.889 -0.401 -15.070 1.00 93.50 270 VAL A O 1
ATOM 2104 N N . ALA A 1 271 ? 9.640 -1.105 -16.278 1.00 94.94 271 ALA A N 1
ATOM 2105 C CA . ALA A 1 271 ? 8.856 -1.920 -17.201 1.00 94.94 271 ALA A CA 1
ATOM 2106 C C . ALA A 1 271 ? 8.158 -3.093 -16.502 1.00 94.94 271 ALA A C 1
ATOM 2108 O O . ALA A 1 271 ? 6.954 -3.290 -16.704 1.00 94.94 271 ALA A O 1
ATOM 2109 N N . GLN A 1 272 ? 8.883 -3.817 -15.648 1.00 91.75 272 GLN A N 1
ATOM 2110 C CA . GLN A 1 272 ? 8.338 -4.900 -14.834 1.00 91.75 272 GLN A CA 1
ATOM 2111 C C . GLN A 1 272 ? 7.208 -4.392 -13.923 1.00 91.75 272 GLN A C 1
ATOM 2113 O O . GLN A 1 272 ? 6.106 -4.943 -13.919 1.00 91.75 272 GLN A O 1
ATOM 2118 N N . ARG A 1 273 ? 7.418 -3.261 -13.241 1.00 92.19 273 ARG A N 1
ATOM 2119 C CA . ARG A 1 273 ? 6.418 -2.649 -12.356 1.00 92.19 273 ARG A CA 1
ATOM 2120 C C . ARG A 1 273 ? 5.112 -2.305 -13.074 1.00 92.19 273 ARG A C 1
ATOM 2122 O O . ARG A 1 273 ? 4.032 -2.593 -12.554 1.00 92.19 273 ARG A O 1
ATOM 2129 N N . ILE A 1 274 ? 5.185 -1.715 -14.272 1.00 96.06 274 ILE A N 1
ATOM 2130 C CA . ILE A 1 274 ? 3.982 -1.402 -15.064 1.00 96.06 274 ILE A CA 1
ATOM 2131 C C . ILE A 1 274 ? 3.248 -2.689 -15.449 1.00 96.06 274 ILE A C 1
ATOM 2133 O O . ILE A 1 274 ? 2.019 -2.721 -15.415 1.00 96.06 274 ILE A O 1
ATOM 2137 N N . TRP A 1 275 ? 3.980 -3.743 -15.821 1.00 95.06 275 TRP A N 1
ATOM 2138 C CA . TRP A 1 275 ? 3.391 -5.029 -16.189 1.00 95.06 275 TRP A CA 1
ATOM 2139 C C . TRP A 1 275 ? 2.629 -5.682 -15.030 1.00 95.06 275 TRP A C 1
ATOM 2141 O O . TRP A 1 275 ? 1.487 -6.120 -15.203 1.00 95.06 275 TRP A O 1
ATOM 2151 N N . GLU A 1 276 ? 3.225 -5.694 -13.841 1.00 91.44 276 GLU A N 1
ATOM 2152 C CA . GLU A 1 276 ? 2.617 -6.240 -12.624 1.00 91.44 276 GLU A CA 1
ATOM 2153 C C . GLU A 1 276 ? 1.359 -5.462 -12.217 1.00 91.44 276 GLU A C 1
ATOM 2155 O O . GLU A 1 276 ? 0.357 -6.041 -11.795 1.00 91.44 276 GLU A O 1
ATOM 2160 N N . LEU A 1 277 ? 1.385 -4.136 -12.380 1.00 93.06 277 LEU A N 1
ATOM 2161 C CA . LEU A 1 277 ? 0.286 -3.247 -12.006 1.00 93.06 277 LEU A CA 1
ATOM 2162 C C . LEU A 1 277 ? -0.666 -2.891 -13.155 1.00 93.06 277 LEU A C 1
ATOM 2164 O O . LEU A 1 277 ? -1.533 -2.035 -12.982 1.00 93.06 277 LEU A O 1
ATOM 2168 N N . LYS A 1 278 ? -0.573 -3.543 -14.318 1.00 94.44 278 LYS A N 1
ATOM 2169 C CA . LYS A 1 278 ? -1.390 -3.200 -15.502 1.00 94.44 278 LYS A CA 1
ATOM 2170 C C . LYS A 1 278 ? -2.907 -3.305 -15.269 1.00 94.44 278 LYS A C 1
ATOM 2172 O O . LYS A 1 278 ? -3.690 -2.642 -15.953 1.00 94.44 278 LYS A O 1
ATOM 2177 N N . ASP A 1 279 ? -3.303 -4.105 -14.281 1.00 92.50 279 ASP A N 1
ATOM 2178 C CA . ASP A 1 279 ? -4.693 -4.402 -13.920 1.00 92.50 279 ASP A CA 1
ATOM 2179 C C . ASP A 1 279 ? -5.159 -3.669 -12.646 1.00 92.50 279 ASP A C 1
ATOM 2181 O O . ASP A 1 279 ? -6.248 -3.941 -12.143 1.00 92.50 279 ASP A O 1
ATOM 2185 N N . ILE A 1 280 ? -4.354 -2.735 -12.118 1.00 91.75 280 ILE A N 1
ATOM 2186 C CA . ILE A 1 280 ? -4.682 -1.982 -10.900 1.00 91.75 280 ILE A CA 1
ATOM 2187 C C . ILE A 1 280 ? -5.959 -1.149 -11.084 1.00 91.75 280 ILE A C 1
ATOM 2189 O O . ILE A 1 280 ? -6.124 -0.432 -12.077 1.00 91.75 280 ILE A O 1
ATOM 2193 N N . GLU A 1 281 ? -6.859 -1.199 -10.104 1.00 89.50 281 GLU A N 1
ATOM 2194 C CA . GLU A 1 281 ? -8.091 -0.396 -10.115 1.00 89.50 281 GLU A CA 1
ATOM 2195 C C . GLU A 1 281 ? -7.941 0.967 -9.456 1.00 89.50 281 GLU A C 1
ATOM 2197 O O . GLU A 1 281 ? -8.720 1.882 -9.740 1.00 89.50 281 GLU A O 1
ATOM 2202 N N . ASP A 1 282 ? -6.954 1.099 -8.573 1.00 88.38 282 ASP A N 1
ATOM 2203 C CA . ASP A 1 282 ? -6.673 2.360 -7.918 1.00 88.38 282 ASP A CA 1
ATOM 2204 C C . ASP A 1 282 ? -6.362 3.448 -8.957 1.00 88.38 282 ASP A C 1
ATOM 2206 O O . ASP A 1 282 ? -5.522 3.289 -9.850 1.00 88.38 282 ASP A O 1
ATOM 2210 N N . LYS A 1 283 ? -7.091 4.563 -8.866 1.00 89.75 283 LYS A N 1
ATOM 2211 C CA . LYS A 1 283 ? -7.013 5.634 -9.865 1.00 89.75 283 LYS A CA 1
ATOM 2212 C C . LYS A 1 283 ? -5.699 6.403 -9.765 1.00 89.75 283 LYS A C 1
ATOM 2214 O O . LYS A 1 283 ? -5.195 6.832 -10.807 1.00 89.75 283 LYS A O 1
ATOM 2219 N N . GLY A 1 284 ? -5.182 6.592 -8.549 1.00 91.38 284 GLY A N 1
ATOM 2220 C CA . GLY A 1 284 ? -3.927 7.294 -8.290 1.00 91.38 284 GLY A CA 1
ATOM 2221 C C . GLY A 1 284 ? -2.749 6.502 -8.841 1.00 91.38 284 GLY A C 1
ATOM 2222 O O . GLY A 1 284 ? -2.020 6.983 -9.709 1.00 91.38 284 GLY A O 1
ATOM 2223 N N . MET A 1 285 ? -2.643 5.237 -8.449 1.00 92.69 285 MET A N 1
ATOM 2224 C CA . MET A 1 285 ? -1.629 4.305 -8.924 1.00 92.69 285 MET A CA 1
ATOM 2225 C C . MET A 1 285 ? -1.757 4.031 -10.428 1.00 92.69 285 MET A C 1
ATOM 2227 O O . MET A 1 285 ? -0.757 3.980 -11.141 1.00 92.69 285 MET A O 1
ATOM 2231 N N . GLY A 1 286 ? -2.978 3.956 -10.967 1.00 95.75 286 GLY A N 1
ATOM 2232 C CA . GLY A 1 286 ? -3.203 3.883 -12.412 1.00 95.75 286 GLY A CA 1
ATOM 2233 C C . GLY A 1 286 ? -2.686 5.113 -13.178 1.00 95.75 286 GLY A C 1
ATOM 2234 O O . GLY A 1 286 ? -2.214 4.981 -14.310 1.00 95.75 286 GLY A O 1
ATOM 2235 N N . ASP A 1 287 ? -2.736 6.314 -12.584 1.00 96.56 287 ASP A N 1
ATOM 2236 C CA . ASP A 1 287 ? -2.072 7.508 -13.133 1.00 96.56 287 ASP A CA 1
ATOM 2237 C C . ASP A 1 287 ? -0.549 7.420 -13.013 1.00 96.56 287 ASP A C 1
ATOM 2239 O O . ASP A 1 287 ? 0.151 7.734 -13.976 1.00 96.56 287 ASP A O 1
ATOM 2243 N N . ALA A 1 288 ? -0.034 6.955 -11.877 1.00 97.12 288 ALA A N 1
ATOM 2244 C CA . ALA A 1 288 ? 1.397 6.767 -11.669 1.00 97.12 288 ALA A CA 1
ATOM 2245 C C . ALA A 1 288 ? 2.003 5.796 -12.700 1.00 97.12 288 ALA A C 1
ATOM 2247 O O . ALA A 1 288 ? 2.970 6.142 -13.376 1.00 97.12 288 ALA A O 1
ATOM 2248 N N . MET A 1 289 ? 1.374 4.642 -12.945 1.00 98.06 289 MET A N 1
ATOM 2249 C CA . MET A 1 289 ? 1.807 3.689 -13.981 1.00 98.06 289 MET A CA 1
ATOM 2250 C C . MET A 1 289 ? 1.743 4.279 -15.397 1.00 98.06 289 MET A C 1
ATOM 2252 O O . MET A 1 289 ? 2.593 4.001 -16.247 1.00 98.06 289 MET A O 1
ATOM 2256 N N . ALA A 1 290 ? 0.766 5.148 -15.666 1.00 98.31 290 ALA A N 1
ATOM 2257 C CA . ALA A 1 290 ? 0.710 5.896 -16.917 1.00 98.31 290 ALA A CA 1
ATOM 2258 C C . ALA A 1 290 ? 1.877 6.892 -17.070 1.00 98.31 290 ALA A C 1
ATOM 2260 O O . ALA A 1 290 ? 2.349 7.111 -18.189 1.00 98.31 290 ALA A O 1
ATOM 2261 N N . TRP A 1 291 ? 2.362 7.486 -15.975 1.00 98.62 291 TRP A N 1
ATOM 2262 C CA . TRP A 1 291 ? 3.596 8.275 -15.978 1.00 98.62 291 TRP A CA 1
ATOM 2263 C C . TRP A 1 291 ? 4.835 7.407 -16.180 1.00 98.62 291 TRP A C 1
ATOM 2265 O O . TRP A 1 291 ? 5.685 7.781 -16.982 1.00 98.62 291 TRP A O 1
ATOM 2275 N N . LEU A 1 292 ? 4.902 6.223 -15.574 1.00 98.56 292 LEU A N 1
ATOM 2276 C CA . LEU A 1 292 ? 5.993 5.276 -15.815 1.00 98.56 292 LEU A CA 1
ATOM 2277 C C . LEU A 1 292 ? 6.062 4.819 -17.282 1.00 98.56 292 LEU A C 1
ATOM 2279 O O . LEU A 1 292 ? 7.146 4.747 -17.857 1.00 98.56 292 LEU A O 1
ATOM 2283 N N . CYS A 1 293 ? 4.921 4.645 -17.961 1.00 98.69 293 CYS A N 1
ATOM 2284 C CA . CYS A 1 293 ? 4.914 4.425 -19.414 1.00 98.69 293 CYS A CA 1
ATOM 2285 C C . CYS A 1 293 ? 5.625 5.562 -20.172 1.00 98.69 293 CYS A C 1
ATOM 2287 O O . CYS A 1 293 ? 6.233 5.330 -21.219 1.00 98.69 293 CYS A O 1
ATOM 2289 N N . LYS A 1 294 ? 5.522 6.812 -19.697 1.00 98.62 294 LYS A N 1
ATOM 2290 C CA . LYS A 1 294 ? 6.216 7.956 -20.308 1.00 98.62 294 LYS A CA 1
ATOM 2291 C C . LYS A 1 294 ? 7.708 7.951 -20.000 1.00 98.62 294 LYS A C 1
ATOM 2293 O O . LYS A 1 294 ? 8.450 8.342 -20.890 1.00 98.62 294 LYS A O 1
ATOM 2298 N N . VAL A 1 295 ? 8.119 7.498 -18.812 1.00 98.38 295 VAL A N 1
ATOM 2299 C CA . VAL A 1 295 ? 9.537 7.308 -18.452 1.00 98.38 295 VAL A CA 1
ATOM 2300 C C . VAL A 1 295 ? 10.207 6.361 -19.452 1.00 98.38 295 VAL A C 1
ATOM 2302 O O . VAL A 1 295 ? 11.214 6.717 -20.060 1.00 98.38 295 VAL A O 1
ATOM 2305 N N . LEU A 1 296 ? 9.588 5.206 -19.731 1.00 98.06 296 LEU A N 1
ATOM 2306 C CA . LEU A 1 296 ? 10.103 4.275 -20.744 1.00 98.06 296 LEU A CA 1
ATOM 2307 C C . LEU A 1 296 ? 10.197 4.927 -22.128 1.00 98.06 296 LEU A C 1
ATOM 2309 O O . LEU A 1 296 ? 11.211 4.789 -22.804 1.00 98.06 296 LEU A O 1
ATOM 2313 N N . ALA A 1 297 ? 9.181 5.689 -22.545 1.00 98.06 297 ALA A N 1
ATOM 2314 C CA . ALA A 1 297 ? 9.221 6.392 -23.827 1.00 98.06 297 ALA A CA 1
ATOM 2315 C C . ALA A 1 297 ? 10.278 7.507 -23.894 1.00 98.06 297 ALA A C 1
ATOM 2317 O O . ALA A 1 297 ? 10.845 7.725 -24.961 1.00 98.06 297 ALA A O 1
ATOM 2318 N N . SER A 1 298 ? 10.528 8.237 -22.800 1.00 97.56 298 SER A N 1
ATOM 2319 C CA . SER A 1 298 ? 11.522 9.319 -22.775 1.00 97.56 298 SER A CA 1
ATOM 2320 C C . SER A 1 298 ? 12.958 8.813 -22.819 1.00 97.56 298 SER A C 1
ATOM 2322 O O . SER A 1 298 ? 13.829 9.565 -23.244 1.00 97.56 298 SER A O 1
ATOM 2324 N N . SER A 1 299 ? 13.197 7.558 -22.424 1.00 95.69 299 SER A N 1
ATOM 2325 C CA . SER A 1 299 ? 14.517 6.925 -22.535 1.00 95.69 299 SER A CA 1
ATOM 2326 C C . SER A 1 299 ? 14.986 6.749 -23.985 1.00 95.69 299 SER A C 1
ATOM 2328 O O . SER A 1 299 ? 16.181 6.646 -24.237 1.00 95.69 299 SER A O 1
ATOM 2330 N N . GLY A 1 300 ? 14.051 6.682 -24.943 1.00 95.94 300 GLY A N 1
ATOM 2331 C CA . GLY A 1 300 ? 14.344 6.349 -26.339 1.00 95.94 300 GLY A CA 1
ATOM 2332 C C . GLY A 1 300 ? 14.757 4.891 -26.578 1.00 95.94 300 GLY A C 1
ATOM 2333 O O . GLY A 1 300 ? 14.989 4.524 -27.724 1.00 95.94 300 GLY A O 1
ATOM 2334 N N . ASN A 1 301 ? 14.817 4.051 -25.540 1.00 95.69 301 ASN A N 1
ATOM 2335 C CA . ASN A 1 301 ? 15.265 2.667 -25.649 1.00 95.69 301 ASN A CA 1
ATOM 2336 C C . ASN A 1 301 ? 14.147 1.765 -26.208 1.00 95.69 301 ASN A C 1
ATOM 2338 O O . ASN A 1 301 ? 13.147 1.483 -25.537 1.00 95.69 301 ASN A O 1
ATOM 2342 N N . GLY A 1 302 ? 14.307 1.303 -27.451 1.00 96.50 302 GLY A N 1
ATOM 2343 C CA . GLY A 1 302 ? 13.314 0.496 -28.161 1.00 96.50 302 GLY A CA 1
ATOM 2344 C C . GLY A 1 302 ? 13.091 -0.909 -27.602 1.00 96.50 302 GLY A C 1
ATOM 2345 O O . GLY A 1 302 ? 12.055 -1.519 -27.884 1.00 96.50 302 GLY A O 1
ATOM 2346 N N . ARG A 1 303 ? 13.955 -1.374 -26.689 1.00 95.75 303 ARG A N 1
ATOM 2347 C CA . ARG A 1 303 ? 13.776 -2.596 -25.883 1.00 95.75 303 ARG A CA 1
ATOM 2348 C C . ARG A 1 303 ? 12.401 -2.673 -25.211 1.00 95.75 303 ARG A C 1
ATOM 2350 O O . ARG A 1 303 ? 11.848 -3.765 -25.054 1.00 95.75 303 ARG A O 1
ATOM 2357 N N . TYR A 1 304 ? 11.825 -1.526 -24.842 1.00 97.50 304 TYR A N 1
ATOM 2358 C CA . TYR A 1 304 ? 10.533 -1.442 -24.152 1.00 97.50 304 TYR A CA 1
ATOM 2359 C C . TYR A 1 304 ? 9.316 -1.408 -25.080 1.00 97.50 304 TYR A C 1
ATOM 2361 O O . TYR A 1 304 ? 8.177 -1.426 -24.605 1.00 97.50 304 TYR A O 1
ATOM 2369 N N . HIS A 1 305 ? 9.515 -1.371 -26.400 1.00 97.94 305 HIS A N 1
ATOM 2370 C CA . HIS A 1 305 ? 8.413 -1.300 -27.354 1.00 97.94 305 HIS A CA 1
ATOM 2371 C C . HIS A 1 305 ? 7.432 -2.472 -27.175 1.00 97.94 305 HIS A C 1
ATOM 2373 O O . HIS A 1 305 ? 6.215 -2.272 -27.110 1.00 97.94 305 HIS A O 1
ATOM 2379 N N . ASP A 1 306 ? 7.944 -3.701 -27.091 1.00 96.50 306 ASP A N 1
ATOM 2380 C CA . ASP A 1 306 ? 7.098 -4.896 -27.095 1.00 96.50 306 ASP A CA 1
ATOM 2381 C C . ASP A 1 306 ? 6.371 -5.119 -25.768 1.00 96.50 306 ASP A C 1
ATOM 2383 O O . ASP A 1 306 ? 5.194 -5.484 -25.782 1.00 96.50 306 ASP A O 1
ATOM 2387 N N . VAL A 1 307 ? 7.000 -4.825 -24.625 1.00 97.12 307 VAL A N 1
ATOM 2388 C CA . VAL A 1 307 ? 6.304 -4.867 -23.327 1.00 97.12 307 VAL A CA 1
ATOM 2389 C C . VAL A 1 307 ? 5.197 -3.814 -23.261 1.00 97.12 307 VAL A C 1
ATOM 2391 O O . VAL A 1 307 ? 4.080 -4.131 -22.859 1.00 97.12 307 VAL A O 1
ATOM 2394 N N . LEU A 1 308 ? 5.432 -2.594 -23.761 1.00 98.44 308 LEU A N 1
ATOM 2395 C CA . LEU A 1 308 ? 4.384 -1.574 -23.866 1.00 98.44 308 LEU A CA 1
ATOM 2396 C C . LEU A 1 308 ? 3.268 -1.994 -24.835 1.00 98.44 308 LEU A C 1
ATOM 2398 O O . LEU A 1 308 ? 2.108 -1.631 -24.629 1.00 98.44 308 LEU A O 1
ATOM 2402 N N . ASN A 1 309 ? 3.581 -2.774 -25.875 1.00 97.81 309 ASN A N 1
ATOM 2403 C CA . ASN A 1 309 ? 2.558 -3.363 -26.736 1.00 97.81 309 ASN A CA 1
ATOM 2404 C C . ASN A 1 309 ? 1.706 -4.396 -25.988 1.00 97.81 309 ASN A C 1
ATOM 2406 O O . ASN A 1 309 ? 0.482 -4.299 -26.033 1.00 97.81 309 ASN A O 1
ATOM 2410 N N . LYS A 1 310 ? 2.336 -5.318 -25.249 1.00 97.44 310 LYS A N 1
ATOM 2411 C CA . LYS A 1 310 ? 1.627 -6.301 -24.414 1.00 97.44 310 LYS A CA 1
ATOM 2412 C C . LYS A 1 310 ? 0.741 -5.609 -23.371 1.00 97.44 310 LYS A C 1
ATOM 2414 O O . LYS A 1 310 ? -0.422 -5.965 -23.229 1.00 97.44 310 LYS A O 1
ATOM 2419 N N . ILE A 1 311 ? 1.249 -4.575 -22.693 1.00 98.12 311 ILE A N 1
ATOM 2420 C CA . ILE A 1 311 ? 0.478 -3.775 -21.725 1.00 98.12 311 ILE A CA 1
ATOM 2421 C C . ILE A 1 311 ? -0.718 -3.106 -22.408 1.00 98.12 311 ILE A C 1
ATOM 2423 O O . ILE A 1 311 ? -1.823 -3.148 -21.883 1.00 98.12 311 ILE A O 1
ATOM 2427 N N . TYR A 1 312 ? -0.531 -2.503 -23.584 1.00 98.12 312 TYR A N 1
ATOM 2428 C CA . TYR A 1 312 ? -1.640 -1.909 -24.333 1.00 98.12 312 TYR A CA 1
ATOM 2429 C C . TYR A 1 312 ? -2.755 -2.924 -24.637 1.00 98.12 312 TYR A C 1
ATOM 2431 O O . TYR A 1 312 ? -3.931 -2.581 -24.534 1.00 98.12 312 TYR A O 1
ATOM 2439 N N . GLU A 1 313 ? -2.388 -4.145 -25.015 1.00 97.81 313 GLU A N 1
ATOM 2440 C CA . GLU A 1 313 ? -3.335 -5.192 -25.403 1.00 97.81 313 GLU A CA 1
ATOM 2441 C C . GLU A 1 313 ? -4.033 -5.847 -24.206 1.00 97.81 313 GLU A C 1
ATOM 2443 O O . GLU A 1 313 ? -5.174 -6.285 -24.343 1.00 97.81 313 GLU A O 1
ATOM 2448 N N . GLN A 1 314 ? -3.368 -5.912 -23.050 1.00 96.38 314 GLN A N 1
ATOM 2449 C CA . GLN A 1 314 ? -3.794 -6.760 -21.931 1.00 96.38 314 GLN A CA 1
ATOM 2450 C C . GLN A 1 314 ? -4.170 -6.001 -20.655 1.00 96.38 314 GLN A C 1
ATOM 2452 O O . GLN A 1 314 ? -4.773 -6.598 -19.772 1.00 96.38 314 GLN A O 1
ATOM 2457 N N . ALA A 1 315 ? -3.826 -4.717 -20.522 1.00 95.94 315 ALA A N 1
ATOM 2458 C CA . ALA A 1 315 ? -4.096 -3.967 -19.297 1.00 95.94 315 ALA A CA 1
ATOM 2459 C C . ALA A 1 315 ? -5.601 -3.800 -19.037 1.00 95.94 315 ALA A C 1
ATOM 2461 O O . ALA A 1 315 ? -6.317 -3.177 -19.828 1.00 95.94 315 ALA A O 1
ATOM 2462 N N . GLY A 1 316 ? -6.059 -4.252 -17.869 1.00 92.62 316 GLY A N 1
ATOM 2463 C CA . GLY A 1 316 ? -7.401 -3.979 -17.358 1.00 92.62 316 GLY A CA 1
ATOM 2464 C C . GLY A 1 316 ? -7.641 -2.491 -17.076 1.00 92.62 316 GLY A C 1
ATOM 2465 O O . GLY A 1 316 ? -8.769 -2.001 -17.187 1.00 92.62 316 GLY A O 1
ATOM 2466 N N . ASN A 1 317 ? -6.583 -1.724 -16.784 1.00 94.81 317 ASN A N 1
ATOM 2467 C CA . ASN A 1 317 ? -6.690 -0.285 -16.579 1.00 94.81 317 ASN A CA 1
ATOM 2468 C C . ASN A 1 317 ? -6.597 0.497 -17.905 1.00 94.81 317 ASN A C 1
ATOM 2470 O O . ASN A 1 317 ? -5.538 0.629 -18.525 1.00 94.81 317 ASN A O 1
ATOM 2474 N N . LYS A 1 318 ? -7.709 1.132 -18.301 1.00 96.19 318 LYS A N 1
ATOM 2475 C CA . LYS A 1 318 ? -7.817 1.919 -19.547 1.00 96.19 318 LYS A CA 1
ATOM 2476 C C . LYS A 1 318 ? -6.794 3.054 -19.656 1.00 96.19 318 LYS A C 1
ATOM 2478 O O . LYS A 1 318 ? -6.384 3.406 -20.765 1.00 96.19 318 LYS A O 1
ATOM 2483 N N . LYS A 1 319 ? -6.406 3.667 -18.533 1.00 97.38 319 LYS A N 1
ATOM 2484 C CA . LYS A 1 319 ? -5.435 4.766 -18.525 1.00 97.38 319 LYS A CA 1
ATOM 2485 C C . LYS A 1 319 ? -4.042 4.237 -18.838 1.00 97.38 319 LYS A C 1
ATOM 2487 O O . LYS A 1 319 ? -3.393 4.780 -19.730 1.00 97.38 319 LYS A O 1
ATOM 2492 N N . ILE A 1 320 ? -3.640 3.147 -18.186 1.00 98.31 320 ILE A N 1
ATOM 2493 C CA . ILE A 1 320 ? -2.370 2.464 -18.457 1.00 98.31 320 ILE A CA 1
ATOM 2494 C C . ILE A 1 320 ? -2.318 2.033 -19.928 1.00 98.31 320 ILE A C 1
ATOM 2496 O O . ILE A 1 320 ? -1.395 2.427 -20.638 1.00 98.31 320 ILE A O 1
ATOM 2500 N N . ALA A 1 321 ? -3.358 1.358 -20.435 1.00 98.38 321 ALA A N 1
ATOM 2501 C CA . ALA A 1 321 ? -3.434 0.935 -21.837 1.00 98.38 321 ALA A CA 1
ATOM 2502 C C . ALA A 1 321 ? -3.264 2.107 -22.826 1.00 98.38 321 ALA A C 1
ATOM 2504 O O . ALA A 1 321 ? -2.504 2.026 -23.797 1.00 98.38 321 ALA A O 1
ATOM 2505 N N . LYS A 1 322 ? -3.942 3.238 -22.570 1.00 98.50 322 LYS A N 1
ATOM 2506 C CA . LYS A 1 322 ? -3.840 4.455 -23.394 1.00 98.50 322 LYS A CA 1
ATOM 2507 C C . LYS A 1 322 ? -2.411 4.996 -23.430 1.00 98.50 322 LYS A C 1
ATOM 2509 O O . LYS A 1 322 ? -1.924 5.362 -24.504 1.00 98.50 322 LYS A O 1
ATOM 2514 N N . TYR A 1 323 ? -1.758 5.088 -22.275 1.00 98.56 323 TYR A N 1
ATOM 2515 C CA . TYR A 1 323 ? -0.408 5.637 -22.197 1.00 98.56 323 TYR A CA 1
ATOM 2516 C C . TYR A 1 323 ? 0.635 4.673 -22.752 1.00 98.56 323 TYR A C 1
ATOM 2518 O O . TYR A 1 323 ? 1.492 5.129 -23.501 1.00 98.56 323 TYR A O 1
ATOM 2526 N N . ALA A 1 324 ? 0.493 3.364 -22.548 1.00 98.69 324 ALA A N 1
ATOM 2527 C CA . ALA A 1 324 ? 1.345 2.364 -23.183 1.00 98.69 324 ALA A CA 1
ATOM 2528 C C . ALA A 1 324 ? 1.279 2.440 -24.722 1.00 98.69 324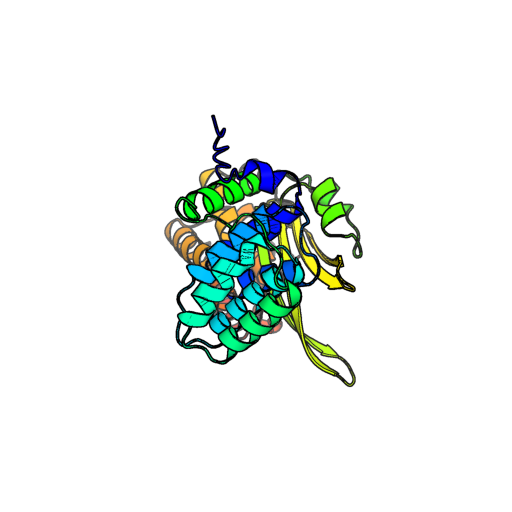 ALA A C 1
ATOM 2530 O O . ALA A 1 324 ? 2.312 2.485 -25.395 1.00 98.69 324 ALA A O 1
ATOM 2531 N N . LYS A 1 325 ? 0.071 2.591 -25.291 1.00 98.69 325 LYS A N 1
ATOM 2532 C CA . LYS A 1 325 ? -0.131 2.798 -26.738 1.00 98.69 325 LYS A CA 1
ATOM 2533 C C . LYS A 1 325 ? 0.554 4.056 -27.268 1.00 98.69 325 LYS A C 1
ATOM 2535 O O . LYS A 1 325 ? 1.080 4.040 -28.379 1.00 98.69 325 LYS A O 1
ATOM 2540 N N . SER A 1 326 ? 0.485 5.156 -26.521 1.00 98.31 326 SER A N 1
ATOM 2541 C CA . SER A 1 326 ? 1.116 6.423 -26.903 1.00 98.31 326 SER A CA 1
ATOM 2542 C C . SER A 1 326 ? 2.640 6.335 -26.802 1.00 98.31 326 SER A C 1
ATOM 2544 O O . SER A 1 326 ? 3.347 6.732 -27.723 1.00 98.31 326 SER A O 1
ATOM 2546 N N . SER A 1 327 ? 3.134 5.752 -25.711 1.00 98.44 327 SER A N 1
ATOM 2547 C CA . SER A 1 327 ? 4.552 5.593 -25.411 1.00 98.44 327 SER A CA 1
ATOM 2548 C C . SER A 1 327 ? 5.273 4.701 -26.413 1.00 98.44 327 SER A C 1
ATOM 2550 O O . SER A 1 327 ? 6.293 5.120 -26.950 1.00 98.44 327 SER A O 1
ATOM 2552 N N . LYS A 1 328 ? 4.719 3.528 -26.759 1.00 97.69 328 LYS A N 1
ATOM 2553 C CA . LYS A 1 328 ? 5.375 2.610 -27.709 1.00 97.69 328 LYS A CA 1
ATOM 2554 C C . LYS A 1 328 ? 5.591 3.225 -29.095 1.00 97.69 328 LYS A C 1
ATOM 2556 O O . LYS A 1 328 ? 6.555 2.895 -29.763 1.00 97.69 328 LYS A O 1
ATOM 2561 N N . ARG A 1 329 ? 4.732 4.163 -29.523 1.00 97.44 329 ARG A N 1
ATOM 2562 C CA . ARG A 1 329 ? 4.867 4.863 -30.819 1.00 97.44 329 ARG A CA 1
ATOM 2563 C C . ARG A 1 329 ? 6.089 5.780 -30.896 1.00 97.44 329 ARG A C 1
ATOM 2565 O O . ARG A 1 329 ? 6.422 6.226 -31.986 1.00 97.44 329 ARG A O 1
ATOM 2572 N N . LYS A 1 330 ? 6.705 6.100 -29.756 1.00 96.75 330 LYS A N 1
ATOM 2573 C CA . LYS A 1 330 ? 7.900 6.947 -29.666 1.00 96.75 330 LYS A CA 1
ATOM 2574 C C . LYS A 1 330 ? 9.203 6.146 -29.655 1.00 96.75 330 LYS A C 1
ATOM 2576 O O . LYS A 1 330 ? 10.263 6.750 -29.575 1.00 96.75 330 LYS A O 1
ATOM 2581 N N . LEU A 1 331 ? 9.117 4.819 -29.695 1.00 96.50 331 LEU A N 1
ATOM 2582 C CA . LEU A 1 331 ? 10.249 3.912 -29.563 1.00 96.50 331 LEU A CA 1
ATOM 2583 C C . LEU A 1 331 ? 10.473 3.146 -30.871 1.00 96.50 331 LEU A C 1
ATOM 2585 O O . LEU A 1 331 ? 9.511 2.730 -31.521 1.00 96.50 331 LEU A O 1
ATOM 2589 N N . SER A 1 332 ? 11.738 2.957 -31.249 1.00 92.56 332 SER A N 1
ATOM 2590 C CA . SER A 1 332 ? 12.138 2.034 -32.317 1.00 92.56 332 SER A CA 1
ATOM 2591 C C . SER A 1 332 ? 12.054 0.576 -31.836 1.00 92.56 332 SER A C 1
ATOM 2593 O O . SER A 1 332 ? 11.688 0.299 -30.697 1.00 92.56 332 SER A O 1
ATOM 2595 N N . ARG A 1 333 ? 12.346 -0.379 -32.725 1.00 89.69 333 ARG A N 1
ATOM 2596 C CA . ARG A 1 333 ? 12.433 -1.823 -32.421 1.00 89.69 333 ARG A CA 1
ATOM 2597 C C . ARG A 1 333 ? 13.838 -2.360 -32.700 1.00 89.69 333 ARG A C 1
ATOM 2599 O O . ARG A 1 333 ? 13.996 -3.422 -33.293 1.00 89.69 333 ARG A O 1
ATOM 2606 N N . THR A 1 334 ? 14.847 -1.551 -32.405 1.00 84.94 334 THR A N 1
ATOM 2607 C CA . THR A 1 334 ? 16.236 -1.791 -32.815 1.00 84.94 334 THR A CA 1
ATOM 2608 C C . THR A 1 334 ? 17.024 -2.619 -31.801 1.00 84.94 334 THR A C 1
ATOM 2610 O O . THR A 1 334 ? 18.031 -3.220 -32.161 1.00 84.94 334 THR A O 1
ATOM 2613 N N . GLU A 1 335 ? 16.552 -2.695 -30.559 1.00 89.25 335 GLU A N 1
ATOM 2614 C CA . GLU A 1 335 ? 17.195 -3.371 -29.436 1.00 89.25 335 GLU A CA 1
ATOM 2615 C C . GLU A 1 335 ? 16.505 -4.708 -29.097 1.00 89.25 335 GLU A C 1
ATOM 2617 O O . GLU A 1 335 ? 15.311 -4.877 -29.366 1.00 89.25 335 GLU A O 1
ATOM 2622 N N . PRO A 1 336 ? 17.208 -5.660 -28.449 1.00 89.19 336 PRO A N 1
ATOM 2623 C CA . PRO A 1 336 ? 16.594 -6.887 -27.945 1.00 89.19 336 PRO A CA 1
ATOM 2624 C C . PRO A 1 336 ? 15.468 -6.599 -26.945 1.00 89.19 336 PRO A C 1
ATOM 2626 O O . PRO A 1 336 ? 15.694 -5.940 -25.927 1.00 89.19 336 PRO A O 1
ATOM 2629 N N . SER A 1 337 ? 14.274 -7.135 -27.210 1.00 91.62 337 SER A N 1
ATOM 2630 C CA . SER A 1 337 ? 13.062 -6.869 -26.427 1.00 91.62 337 SER A CA 1
ATOM 2631 C C . SER A 1 337 ? 13.172 -7.313 -24.965 1.00 91.62 337 SER A C 1
ATOM 2633 O O . SER A 1 337 ? 13.581 -8.440 -24.673 1.00 91.62 337 SER A O 1
ATOM 2635 N N . PHE A 1 338 ? 12.716 -6.453 -24.051 1.00 91.06 338 PHE A N 1
ATOM 2636 C CA . PHE A 1 338 ? 12.553 -6.786 -22.635 1.00 91.06 338 PHE A CA 1
ATOM 2637 C C . PHE A 1 338 ? 11.484 -7.872 -22.463 1.00 91.06 338 PHE A C 1
ATOM 2639 O O . PHE A 1 338 ? 10.409 -7.802 -23.072 1.00 91.06 338 PHE A O 1
ATOM 2646 N N . GLN A 1 339 ? 11.772 -8.862 -21.618 1.00 87.62 339 GLN A N 1
ATOM 2647 C CA . GLN A 1 339 ? 10.822 -9.903 -21.238 1.00 87.62 339 GLN A CA 1
ATOM 2648 C C . GLN A 1 339 ? 10.420 -9.703 -19.782 1.00 87.62 339 GLN A C 1
ATOM 2650 O O . GLN A 1 339 ? 11.265 -9.723 -18.893 1.00 87.62 339 GLN A O 1
ATOM 2655 N N . VAL A 1 340 ? 9.119 -9.515 -19.576 1.00 83.94 340 VAL A N 1
ATOM 2656 C CA . VAL A 1 340 ? 8.500 -9.496 -18.249 1.00 83.94 340 VAL A CA 1
ATOM 2657 C C . VAL A 1 340 ? 8.659 -10.856 -17.582 1.00 83.94 340 VAL A C 1
ATOM 2659 O O . VAL A 1 340 ? 8.568 -11.880 -18.267 1.00 83.94 340 VAL A O 1
ATOM 2662 N N . GLN A 1 341 ? 8.891 -10.843 -16.274 1.00 74.31 341 GLN A N 1
ATOM 2663 C CA . GLN A 1 341 ? 9.006 -12.039 -15.438 1.00 74.31 341 GLN A CA 1
ATOM 2664 C C . GLN A 1 341 ? 7.738 -12.282 -14.627 1.00 74.31 341 GLN A C 1
ATOM 2666 O O . GLN A 1 341 ? 7.070 -11.284 -14.252 1.00 74.31 341 GLN A O 1
#

Radius of gyration: 21.45 Å; chains: 1; bounding box: 50×37×77 Å